Protein AF-A0A080LZS7-F1 (afdb_monomer_lite)

Radius of gyration: 21.66 Å; chains: 1; bounding box: 61×49×63 Å

Structure (mmCIF, N/CA/C/O backbone):
data_AF-A0A080LZS7-F1
#
_entry.id   AF-A0A080LZS7-F1
#
loop_
_atom_site.group_PDB
_atom_site.id
_atom_site.type_symbol
_atom_site.label_atom_id
_atom_site.label_alt_id
_atom_site.label_comp_id
_atom_site.label_asym_id
_atom_site.label_entity_id
_atom_site.label_seq_id
_atom_site.pdbx_PDB_ins_code
_atom_site.Cartn_x
_atom_site.Cartn_y
_atom_site.Cartn_z
_atom_site.occupancy
_atom_site.B_iso_or_equiv
_atom_site.auth_seq_id
_atom_site.auth_comp_id
_atom_site.auth_asym_id
_atom_site.auth_atom_id
_atom_site.pdbx_PDB_model_num
ATOM 1 N N . MET A 1 1 ? 15.330 -8.525 -22.363 1.00 79.81 1 MET A N 1
ATOM 2 C CA . MET A 1 1 ? 14.041 -9.045 -22.880 1.00 79.81 1 MET A CA 1
ATOM 3 C C . MET A 1 1 ? 13.026 -7.934 -23.111 1.00 79.81 1 MET A C 1
ATOM 5 O O . MET A 1 1 ? 12.647 -7.748 -24.252 1.00 79.81 1 MET A O 1
ATOM 9 N N . ILE A 1 2 ? 12.565 -7.201 -22.083 1.00 89.75 2 ILE A N 1
ATOM 10 C CA . ILE A 1 2 ? 11.606 -6.091 -22.294 1.00 89.75 2 ILE A CA 1
ATOM 11 C C . ILE A 1 2 ? 12.247 -4.956 -23.101 1.00 89.75 2 ILE A C 1
ATOM 13 O O . ILE A 1 2 ? 11.649 -4.502 -24.067 1.00 89.75 2 ILE A O 1
ATOM 17 N N . GLU A 1 3 ? 13.468 -4.552 -22.739 1.00 90.31 3 GLU A N 1
ATOM 18 C CA . GLU A 1 3 ? 14.261 -3.568 -23.495 1.00 90.31 3 GLU A CA 1
ATOM 19 C C . GLU A 1 3 ? 14.417 -3.984 -24.959 1.00 90.31 3 GLU A C 1
ATOM 21 O O . GLU A 1 3 ? 14.032 -3.231 -25.840 1.00 90.31 3 GLU A O 1
ATOM 26 N N . ASP A 1 4 ? 14.844 -5.226 -25.214 1.00 91.31 4 ASP A N 1
ATOM 27 C CA . ASP A 1 4 ? 15.018 -5.737 -26.582 1.00 91.31 4 ASP A CA 1
ATOM 28 C C . ASP A 1 4 ? 13.728 -5.673 -27.421 1.00 91.31 4 ASP A C 1
ATOM 30 O O . ASP A 1 4 ? 13.769 -5.351 -28.608 1.00 91.31 4 ASP A O 1
ATOM 34 N N . LEU A 1 5 ? 12.575 -5.990 -26.816 1.00 92.88 5 LEU A N 1
ATOM 35 C CA . LEU A 1 5 ? 11.275 -5.896 -27.487 1.00 92.88 5 LEU A CA 1
ATOM 36 C C . LEU A 1 5 ? 10.906 -4.440 -27.778 1.00 92.88 5 LEU A C 1
ATOM 38 O O . LEU A 1 5 ? 10.391 -4.144 -28.852 1.00 92.88 5 LEU A O 1
ATOM 42 N N . LEU A 1 6 ? 11.191 -3.532 -26.847 1.00 92.12 6 LEU A N 1
ATOM 43 C CA . LEU A 1 6 ? 10.923 -2.110 -27.020 1.00 92.12 6 LEU A CA 1
ATOM 44 C C . LEU A 1 6 ? 11.833 -1.499 -28.094 1.00 92.12 6 LEU A C 1
ATOM 46 O O . LEU A 1 6 ? 11.368 -0.711 -28.908 1.00 92.12 6 LEU A O 1
ATOM 50 N N . ASP A 1 7 ? 13.091 -1.930 -28.164 1.00 92.75 7 ASP A N 1
ATOM 51 C CA . ASP A 1 7 ? 14.052 -1.533 -29.198 1.00 92.75 7 ASP A CA 1
ATOM 52 C C . ASP A 1 7 ? 13.696 -2.075 -30.589 1.00 92.75 7 ASP A C 1
ATOM 54 O O . ASP A 1 7 ? 13.987 -1.448 -31.610 1.00 92.75 7 ASP A O 1
ATOM 58 N N . GLU A 1 8 ? 13.069 -3.249 -30.669 1.00 95.31 8 GLU A N 1
ATOM 59 C CA . GLU A 1 8 ? 12.492 -3.755 -31.916 1.00 95.31 8 GLU A CA 1
ATOM 60 C C . GLU A 1 8 ? 11.287 -2.911 -32.355 1.00 95.31 8 GLU A C 1
ATOM 62 O O . GLU A 1 8 ? 11.215 -2.525 -33.521 1.00 95.31 8 GLU A O 1
ATOM 67 N N . GLU A 1 9 ? 10.382 -2.561 -31.439 1.00 95.25 9 GLU A N 1
ATOM 68 C CA . GLU A 1 9 ? 9.233 -1.706 -31.761 1.00 95.25 9 GLU A CA 1
ATOM 69 C C . GLU A 1 9 ? 9.658 -0.279 -32.141 1.00 95.25 9 GLU A C 1
ATOM 71 O O . GLU A 1 9 ? 9.143 0.263 -33.114 1.00 95.25 9 GLU A O 1
ATOM 76 N N . ARG A 1 10 ? 10.685 0.285 -31.494 1.00 94.44 10 ARG A N 1
ATOM 77 C CA . ARG A 1 10 ? 11.309 1.565 -31.886 1.00 94.44 10 ARG A CA 1
ATOM 78 C C . ARG A 1 10 ? 11.849 1.549 -33.317 1.00 94.44 10 ARG A C 1
ATOM 80 O O . ARG A 1 10 ? 11.745 2.536 -34.040 1.00 94.44 10 ARG A O 1
ATOM 87 N N . ARG A 1 11 ? 12.405 0.414 -33.762 1.00 94.94 11 ARG A N 1
ATOM 88 C CA . ARG A 1 11 ? 12.868 0.239 -35.151 1.00 94.94 11 ARG A CA 1
ATOM 89 C C . ARG A 1 11 ? 11.714 0.102 -36.144 1.00 94.94 11 ARG A C 1
ATOM 91 O O . ARG A 1 11 ? 11.860 0.524 -37.290 1.00 94.94 11 ARG A O 1
ATOM 98 N N . ARG A 1 12 ? 10.598 -0.504 -35.732 1.00 97.00 12 ARG A N 1
ATOM 99 C CA . ARG A 1 12 ? 9.401 -0.696 -36.570 1.00 97.00 12 ARG A CA 1
ATOM 100 C C . ARG A 1 12 ? 8.583 0.575 -36.719 1.00 97.00 12 ARG A C 1
ATOM 102 O O . ARG A 1 12 ? 8.097 0.847 -37.814 1.00 97.00 12 ARG A O 1
ATOM 109 N N . ASP A 1 13 ? 8.467 1.341 -35.644 1.00 96.50 13 ASP A N 1
ATOM 110 C CA . ASP A 1 13 ? 7.774 2.619 -35.602 1.00 96.50 13 ASP A CA 1
ATOM 111 C C . ASP A 1 13 ? 8.712 3.721 -35.083 1.00 96.50 13 ASP A C 1
ATOM 113 O O . ASP A 1 13 ? 8.689 4.062 -33.900 1.00 96.50 13 ASP A O 1
ATOM 117 N N . PRO A 1 14 ? 9.525 4.335 -35.963 1.00 94.88 14 PRO A N 1
ATOM 118 C CA . PRO A 1 14 ? 10.428 5.412 -35.567 1.00 94.88 14 PRO A CA 1
ATOM 119 C C . PRO A 1 14 ? 9.729 6.654 -34.995 1.00 94.88 14 PRO A C 1
ATOM 121 O O . PRO A 1 14 ? 10.411 7.537 -34.476 1.00 94.88 14 PRO A O 1
ATOM 124 N N . SER A 1 15 ? 8.394 6.767 -35.084 1.00 95.88 15 SER A N 1
ATOM 125 C CA . SER A 1 15 ? 7.665 7.909 -34.521 1.00 95.88 15 SER A CA 1
ATOM 126 C C . SER A 1 15 ? 7.730 7.966 -32.993 1.00 95.88 15 SER A C 1
ATOM 128 O O . SER A 1 15 ? 7.598 9.053 -32.431 1.00 95.88 15 SER A O 1
ATOM 130 N N . ILE A 1 16 ? 7.999 6.836 -32.327 1.00 94.25 16 ILE A N 1
ATOM 131 C CA . ILE A 1 16 ? 8.103 6.768 -30.862 1.00 94.25 16 ILE A CA 1
ATOM 132 C C . ILE A 1 16 ? 9.511 7.079 -30.339 1.00 94.25 16 ILE A C 1
ATOM 134 O O . ILE A 1 16 ? 9.670 7.333 -29.147 1.00 94.25 16 ILE A O 1
ATOM 138 N N . GLU A 1 17 ? 10.526 7.087 -31.209 1.00 92.75 17 GLU A N 1
ATOM 139 C CA . GLU A 1 17 ? 11.939 7.278 -30.852 1.00 92.75 17 GLU A CA 1
ATOM 140 C C . GLU A 1 17 ? 12.218 8.555 -30.034 1.00 92.75 17 GLU A C 1
ATOM 142 O O . GLU A 1 17 ? 12.973 8.471 -29.060 1.00 92.75 17 GLU A O 1
ATOM 147 N N . PRO A 1 18 ? 11.595 9.720 -30.327 1.00 93.75 18 PRO A N 1
ATOM 148 C CA . PRO A 1 18 ? 11.827 10.935 -29.546 1.00 93.75 18 PRO A CA 1
ATOM 149 C C . PRO A 1 18 ? 11.516 10.774 -28.054 1.00 93.75 18 PRO A C 1
ATOM 151 O O . PRO A 1 18 ? 12.171 11.400 -27.230 1.00 93.75 18 PRO A O 1
ATOM 154 N N . HIS A 1 19 ? 10.578 9.895 -27.682 1.00 92.25 19 HIS A N 1
ATOM 155 C CA . HIS A 1 19 ? 10.189 9.679 -26.284 1.00 92.25 19 HIS A CA 1
ATOM 156 C C . HIS A 1 19 ? 11.245 8.935 -25.448 1.00 92.25 19 HIS A C 1
ATOM 158 O O . HIS A 1 19 ? 11.125 8.881 -24.224 1.00 92.25 19 HIS A O 1
ATOM 164 N N . PHE A 1 20 ? 12.266 8.361 -26.086 1.00 92.50 20 PHE A N 1
ATOM 165 C CA . PHE A 1 20 ? 13.363 7.633 -25.439 1.00 92.50 20 PHE A CA 1
ATOM 166 C C . PHE A 1 20 ? 14.662 8.439 -25.384 1.00 92.50 20 PHE A C 1
ATOM 168 O O . PHE A 1 20 ? 15.653 7.966 -24.832 1.00 92.50 20 PHE A O 1
ATOM 175 N N . ALA A 1 21 ? 14.689 9.629 -25.983 1.00 89.50 21 ALA A N 1
ATOM 176 C CA . ALA A 1 21 ? 15.902 10.419 -26.082 1.00 89.50 21 ALA A CA 1
ATOM 177 C C . ALA A 1 21 ? 16.265 11.057 -24.731 1.00 89.50 21 ALA A C 1
ATOM 179 O O . ALA A 1 21 ? 15.429 11.694 -24.099 1.00 89.50 21 ALA A O 1
ATOM 180 N N . ASP A 1 22 ? 17.541 10.986 -24.339 1.00 86.50 22 ASP A N 1
ATOM 181 C CA . ASP A 1 22 ? 18.052 11.563 -23.079 1.00 86.50 22 ASP A CA 1
ATOM 182 C C . ASP A 1 22 ? 17.883 13.093 -22.970 1.00 86.50 22 ASP A C 1
ATOM 184 O O . ASP A 1 22 ? 18.074 13.672 -21.903 1.00 86.50 22 ASP A O 1
ATOM 188 N N . VAL A 1 23 ? 17.565 13.763 -24.084 1.00 88.12 23 VAL A N 1
ATOM 189 C CA . VAL A 1 23 ? 17.264 15.203 -24.129 1.00 88.12 23 VAL A CA 1
ATOM 190 C C . VAL A 1 23 ? 15.874 15.532 -23.574 1.00 88.12 23 VAL A C 1
ATOM 192 O O . VAL A 1 23 ? 15.630 16.674 -23.186 1.00 88.12 23 VAL A O 1
ATOM 195 N N . GLU A 1 24 ? 14.971 14.551 -23.523 1.00 89.25 24 GLU A N 1
ATOM 196 C CA . GLU A 1 24 ? 13.654 14.716 -22.919 1.00 89.25 24 GLU A CA 1
ATOM 197 C C . GLU A 1 24 ? 13.761 14.840 -21.397 1.00 89.25 24 GLU A C 1
ATOM 199 O O . GLU A 1 24 ? 14.642 14.269 -20.756 1.00 89.25 24 GLU A O 1
ATOM 204 N N . LEU A 1 25 ? 12.837 15.589 -20.791 1.00 85.38 25 LEU A N 1
ATOM 205 C CA . LEU A 1 25 ? 12.842 15.816 -19.342 1.00 85.38 25 LEU A CA 1
ATOM 206 C C . LEU A 1 25 ? 12.514 14.533 -18.556 1.00 85.38 25 LEU A C 1
ATOM 208 O O . LEU A 1 25 ? 13.100 14.266 -17.508 1.00 85.38 25 LEU A O 1
ATOM 212 N N . GLU A 1 26 ? 11.566 13.743 -19.060 1.00 86.69 26 GLU A N 1
ATOM 213 C CA . GLU A 1 26 ? 11.138 12.470 -18.476 1.00 86.69 26 GLU A CA 1
ATOM 214 C C . GLU A 1 26 ? 11.078 11.388 -19.573 1.00 86.69 26 GLU A C 1
ATOM 216 O O . GLU A 1 26 ? 9.984 10.968 -19.956 1.00 86.69 26 GLU A O 1
ATOM 221 N N . PRO A 1 27 ? 12.227 10.906 -20.092 1.00 92.25 27 PRO A N 1
ATOM 222 C CA . PRO A 1 27 ? 12.230 9.898 -21.145 1.00 92.25 27 PRO A CA 1
ATOM 223 C C . PRO A 1 27 ? 11.629 8.585 -20.642 1.00 92.25 27 PRO A C 1
ATOM 225 O O . PRO A 1 27 ? 11.637 8.282 -19.435 1.00 92.25 27 PRO A O 1
ATOM 228 N N . VAL A 1 28 ? 11.121 7.789 -21.578 1.00 92.81 28 VAL A N 1
ATOM 229 C CA . VAL A 1 28 ? 10.712 6.412 -21.315 1.00 92.81 28 VAL A CA 1
ATOM 230 C C . VAL A 1 28 ? 11.960 5.594 -21.002 1.00 92.81 28 VAL A C 1
ATOM 232 O O . VAL A 1 28 ? 12.930 5.600 -21.754 1.00 92.81 28 VAL A O 1
ATOM 235 N N . PHE A 1 29 ? 11.926 4.866 -19.889 1.00 91.00 29 PHE A N 1
ATOM 236 C CA . PHE A 1 29 ? 13.003 3.969 -19.492 1.00 91.00 29 PHE A CA 1
ATOM 237 C C . PHE A 1 29 ? 12.446 2.616 -19.062 1.00 91.00 29 PHE A C 1
ATOM 239 O O . PHE A 1 29 ? 11.304 2.498 -18.613 1.00 91.00 29 PHE A O 1
ATOM 246 N N . VAL A 1 30 ? 13.301 1.601 -19.132 1.00 92.25 30 VAL A N 1
ATOM 247 C CA . VAL A 1 30 ? 13.059 0.288 -18.540 1.00 92.25 30 VAL A CA 1
ATOM 248 C C . VAL A 1 30 ? 14.117 0.074 -17.465 1.00 92.25 30 VAL A C 1
ATOM 250 O O . VAL A 1 30 ? 15.292 0.356 -17.666 1.00 92.25 30 VAL A O 1
ATOM 253 N N . LYS A 1 31 ? 13.684 -0.349 -16.278 1.00 90.19 31 LYS A N 1
ATOM 254 C CA . LYS A 1 31 ? 14.561 -0.606 -15.132 1.00 90.19 31 LYS A CA 1
ATOM 255 C C . LYS A 1 31 ? 14.073 -1.835 -14.383 1.00 90.19 31 LYS A C 1
ATOM 257 O O . LYS A 1 31 ? 12.879 -2.131 -14.353 1.00 90.19 31 LYS A O 1
ATOM 262 N N . ASN A 1 32 ? 15.001 -2.544 -13.748 1.00 86.94 32 ASN A N 1
ATOM 263 C CA . ASN A 1 32 ? 14.668 -3.634 -12.834 1.00 86.94 32 ASN A CA 1
ATOM 264 C C . ASN A 1 32 ? 14.465 -3.111 -11.399 1.00 86.94 32 ASN A C 1
ATOM 266 O O . ASN A 1 32 ? 14.931 -2.024 -11.050 1.00 86.94 32 ASN A O 1
ATOM 270 N N . LEU A 1 33 ? 13.831 -3.925 -10.550 1.00 77.38 33 LEU A N 1
ATOM 271 C CA . LEU A 1 33 ? 13.545 -3.611 -9.141 1.00 77.38 33 LEU A CA 1
ATOM 272 C C . LEU A 1 33 ? 14.770 -3.188 -8.312 1.00 77.38 33 LEU A C 1
ATOM 274 O O . LEU A 1 33 ? 14.617 -2.500 -7.308 1.00 77.38 33 LEU A O 1
ATOM 278 N N . GLU A 1 34 ? 15.970 -3.630 -8.683 1.00 76.88 34 GLU A N 1
ATOM 279 C CA . GLU A 1 34 ? 17.207 -3.332 -7.951 1.00 76.88 34 GLU A CA 1
ATOM 280 C C . GLU A 1 34 ? 17.820 -1.985 -8.369 1.00 76.88 34 GLU A C 1
ATOM 282 O O . GLU A 1 34 ? 18.558 -1.381 -7.594 1.00 76.88 34 GLU A O 1
ATOM 287 N N . SER A 1 35 ? 17.490 -1.509 -9.572 1.00 79.25 35 SER A N 1
ATOM 288 C CA . SER A 1 35 ? 18.047 -0.303 -10.203 1.00 79.25 35 SER A CA 1
ATOM 289 C C . SER A 1 35 ? 17.161 0.943 -10.099 1.00 79.25 35 SER A C 1
ATOM 291 O O . SER A 1 35 ? 17.633 2.048 -10.357 1.00 79.25 35 SER A O 1
ATOM 293 N N . VAL A 1 36 ? 15.888 0.785 -9.727 1.00 74.12 36 VAL A N 1
ATOM 294 C CA . VAL A 1 36 ? 14.949 1.902 -9.554 1.00 74.12 36 VAL A CA 1
ATOM 295 C C . VAL A 1 36 ? 15.277 2.655 -8.266 1.00 74.12 36 VAL A C 1
ATOM 297 O O . VAL A 1 36 ? 15.121 2.119 -7.166 1.00 74.12 36 VAL A O 1
ATOM 300 N N . GLN A 1 37 ? 15.706 3.912 -8.392 1.00 65.94 37 GLN A N 1
ATOM 301 C CA . GLN A 1 37 ? 16.025 4.774 -7.253 1.00 65.94 37 GLN A CA 1
ATOM 302 C C . GLN A 1 37 ? 15.620 6.214 -7.548 1.00 65.94 37 GLN A C 1
ATOM 304 O O . GLN A 1 37 ? 16.207 6.871 -8.397 1.00 65.94 37 GLN A O 1
ATOM 309 N N . GLY A 1 38 ? 14.601 6.715 -6.845 1.00 68.38 38 GLY A N 1
ATOM 310 C CA . GLY A 1 38 ? 14.108 8.085 -7.038 1.00 68.38 38 GLY A CA 1
ATOM 311 C C . GLY A 1 38 ? 13.422 8.342 -8.387 1.00 68.38 38 GLY A C 1
ATOM 312 O O . GLY A 1 38 ? 12.919 9.439 -8.598 1.00 68.38 38 GLY A O 1
ATOM 313 N N . ASP A 1 39 ? 13.361 7.344 -9.271 1.00 78.50 39 ASP A N 1
ATOM 314 C CA . ASP A 1 39 ? 12.708 7.440 -10.574 1.00 78.50 39 ASP A CA 1
ATOM 315 C C . ASP A 1 39 ? 11.186 7.327 -10.431 1.00 78.50 39 ASP A C 1
ATOM 317 O O . ASP A 1 39 ? 10.676 6.265 -10.086 1.00 78.50 39 ASP A O 1
ATOM 321 N N . GLU A 1 40 ? 10.441 8.393 -10.710 1.00 79.69 40 GLU A N 1
ATOM 322 C CA . GLU A 1 40 ? 8.973 8.402 -10.635 1.00 79.69 40 GLU A CA 1
ATOM 323 C C . GLU A 1 40 ? 8.360 8.798 -11.981 1.00 79.69 40 GLU A C 1
ATOM 325 O O . GLU A 1 40 ? 8.965 9.542 -12.759 1.00 79.69 40 GLU A O 1
ATOM 330 N N . ARG A 1 41 ? 7.162 8.282 -12.269 1.00 85.12 41 ARG A N 1
ATOM 331 C CA . ARG A 1 41 ? 6.396 8.582 -13.487 1.00 85.12 41 ARG A CA 1
ATOM 332 C C . ARG A 1 41 ? 4.912 8.657 -13.172 1.00 85.12 41 ARG A C 1
ATOM 334 O O . ARG A 1 41 ? 4.446 8.026 -12.227 1.00 85.12 41 ARG A O 1
ATOM 341 N N . ASP A 1 42 ? 4.160 9.385 -13.991 1.00 81.94 42 ASP A N 1
ATOM 342 C CA . ASP A 1 42 ? 2.699 9.432 -13.858 1.00 81.94 42 ASP A CA 1
ATOM 343 C C . ASP A 1 42 ? 2.082 8.047 -14.040 1.00 81.94 42 ASP A C 1
ATOM 345 O O . ASP A 1 42 ? 1.256 7.625 -13.230 1.00 81.94 42 ASP A O 1
ATOM 349 N N . ILE A 1 43 ? 2.561 7.320 -15.051 1.00 85.88 43 ILE A N 1
ATOM 350 C CA . ILE A 1 43 ? 2.137 5.960 -15.365 1.00 85.88 43 ILE A CA 1
ATOM 351 C C . ILE A 1 43 ? 3.351 5.035 -15.306 1.00 85.88 43 ILE A C 1
ATOM 353 O O . ILE A 1 43 ? 4.359 5.282 -15.971 1.00 85.88 43 ILE A O 1
ATOM 357 N N . VAL A 1 44 ? 3.246 3.950 -14.539 1.00 86.12 44 VAL A N 1
ATOM 358 C CA . VAL A 1 44 ? 4.260 2.888 -14.486 1.00 86.12 44 VAL A CA 1
ATOM 359 C C . VAL A 1 44 ? 3.667 1.583 -14.999 1.00 86.12 44 VAL A C 1
ATOM 361 O O . VAL A 1 44 ? 2.639 1.112 -14.514 1.00 86.12 44 VAL A O 1
ATOM 364 N N . TYR A 1 45 ? 4.356 0.964 -15.955 1.00 92.25 45 TYR A N 1
ATOM 365 C CA . TYR A 1 45 ? 4.065 -0.388 -16.418 1.00 92.25 45 TYR A CA 1
ATOM 366 C C . TYR A 1 45 ? 4.973 -1.373 -15.679 1.00 92.25 45 TYR A C 1
ATOM 368 O O . TYR A 1 45 ? 6.197 -1.306 -15.781 1.00 92.25 45 TYR A O 1
ATOM 376 N N . PHE A 1 46 ? 4.378 -2.287 -14.919 1.00 90.12 46 PHE A N 1
ATOM 377 C CA . PHE A 1 46 ? 5.089 -3.216 -14.052 1.00 90.12 46 PHE A CA 1
ATOM 378 C C . PHE A 1 46 ? 4.890 -4.657 -14.527 1.00 90.12 46 PHE A C 1
ATOM 380 O O . PHE A 1 46 ? 3.834 -5.248 -14.335 1.00 90.12 46 PHE A O 1
ATOM 387 N N . SER A 1 47 ? 5.905 -5.245 -15.156 1.00 91.56 47 SER A N 1
ATOM 388 C CA . SER A 1 47 ? 5.882 -6.664 -15.529 1.00 91.56 47 SER A CA 1
ATOM 389 C C . SER A 1 47 ? 6.620 -7.485 -14.481 1.00 91.56 47 SER A C 1
ATOM 391 O O . SER A 1 47 ? 7.780 -7.199 -14.184 1.00 91.56 47 SER A O 1
ATOM 393 N N . ILE A 1 48 ? 5.981 -8.526 -13.940 1.00 89.06 48 ILE A N 1
ATOM 394 C CA . ILE A 1 48 ? 6.647 -9.389 -12.955 1.00 89.06 48 ILE A CA 1
ATOM 395 C C . ILE A 1 48 ? 7.664 -10.327 -13.607 1.00 89.06 48 ILE A C 1
ATOM 397 O O . ILE A 1 48 ? 8.559 -10.810 -12.927 1.00 89.06 48 ILE A O 1
ATOM 401 N N . THR A 1 49 ? 7.554 -10.590 -14.914 1.00 89.06 49 THR A N 1
ATOM 402 C CA . THR A 1 49 ? 8.457 -11.466 -15.695 1.00 89.06 49 THR A CA 1
ATOM 403 C C . THR A 1 49 ? 8.599 -12.913 -15.196 1.00 89.06 49 THR A C 1
ATOM 405 O O . THR A 1 49 ? 9.382 -13.680 -15.751 1.00 89.06 49 THR A O 1
ATOM 408 N N . TYR A 1 50 ? 7.809 -13.316 -14.199 1.00 88.69 50 TYR A N 1
ATOM 409 C CA . TYR A 1 50 ? 7.705 -14.689 -13.718 1.00 88.69 50 TYR A CA 1
ATOM 410 C C . TYR A 1 50 ? 6.487 -15.376 -14.336 1.00 88.69 50 TYR A C 1
ATOM 412 O O . TYR A 1 50 ? 5.457 -14.743 -14.595 1.00 88.69 50 TYR A O 1
ATOM 420 N N . GLY A 1 51 ? 6.619 -16.678 -14.566 1.00 88.31 51 GLY A N 1
ATOM 421 C CA . GLY A 1 51 ? 5.621 -17.496 -15.237 1.00 88.31 51 GLY A CA 1
ATOM 422 C C . GLY A 1 51 ? 5.744 -18.967 -14.860 1.00 88.31 51 GLY A C 1
ATOM 423 O O . GLY A 1 51 ? 6.783 -19.377 -14.330 1.00 88.31 51 GLY A O 1
ATOM 424 N N . PRO A 1 52 ? 4.688 -19.758 -15.101 1.00 87.56 52 PRO A N 1
ATOM 425 C CA . PRO A 1 52 ? 4.787 -21.203 -15.010 1.00 87.56 52 PRO A CA 1
ATOM 426 C C . PRO A 1 52 ? 5.751 -21.731 -16.081 1.00 87.56 52 PRO A C 1
ATOM 428 O O . PRO A 1 52 ? 5.898 -21.138 -17.151 1.00 87.56 52 PRO A O 1
ATOM 431 N N . ASP A 1 53 ? 6.406 -22.852 -15.798 1.00 88.12 53 ASP A N 1
ATOM 432 C CA . ASP A 1 53 ? 7.194 -23.565 -16.801 1.00 88.12 53 ASP A CA 1
ATOM 433 C C . ASP A 1 53 ? 6.300 -24.278 -17.838 1.00 88.12 53 ASP A C 1
ATOM 435 O O . ASP A 1 53 ? 5.068 -24.216 -17.792 1.00 88.12 53 ASP A O 1
ATOM 439 N N . HIS A 1 54 ? 6.917 -24.990 -18.787 1.00 87.44 54 HIS A N 1
ATOM 440 C CA . HIS A 1 54 ? 6.192 -25.742 -19.818 1.00 87.44 54 HIS A CA 1
ATOM 441 C C . HIS A 1 54 ? 5.246 -26.822 -19.262 1.00 87.44 54 HIS A C 1
ATOM 443 O O . HIS A 1 54 ? 4.322 -27.226 -19.963 1.00 87.44 54 HIS A O 1
ATOM 449 N N . ALA A 1 55 ? 5.463 -27.289 -18.029 1.00 87.44 55 ALA A N 1
ATOM 450 C CA . ALA A 1 55 ? 4.599 -28.249 -17.348 1.00 87.44 55 ALA A CA 1
ATOM 451 C C . ALA A 1 55 ? 3.500 -27.566 -16.509 1.00 87.44 55 ALA A C 1
ATOM 453 O O . ALA A 1 55 ? 2.719 -28.249 -15.848 1.00 87.44 55 ALA A O 1
ATOM 454 N N . GLY A 1 56 ? 3.422 -26.231 -16.526 1.00 81.69 56 GLY A N 1
ATOM 455 C CA . GLY A 1 56 ? 2.477 -25.456 -15.727 1.00 81.69 56 GLY A CA 1
ATOM 456 C C . GLY A 1 56 ? 2.928 -25.240 -14.279 1.00 81.69 56 GLY A C 1
ATOM 457 O O . GLY A 1 56 ? 2.175 -24.672 -13.486 1.00 81.69 56 GLY A O 1
ATOM 458 N N . ALA A 1 57 ? 4.134 -25.681 -13.908 1.00 83.12 57 ALA A N 1
ATOM 459 C CA . ALA A 1 57 ? 4.619 -25.588 -12.542 1.00 83.12 57 ALA A CA 1
ATOM 460 C C . ALA A 1 57 ? 5.204 -24.201 -12.260 1.00 83.12 57 ALA A C 1
ATOM 462 O O . ALA A 1 57 ? 5.995 -23.655 -13.030 1.00 83.12 57 ALA A O 1
ATOM 463 N N . VAL A 1 58 ? 4.835 -23.633 -11.111 1.00 85.50 58 VAL A N 1
ATOM 464 C CA . VAL A 1 58 ? 5.349 -22.338 -10.659 1.00 85.50 58 VAL A CA 1
ATOM 465 C C . VAL A 1 58 ? 6.530 -22.551 -9.719 1.00 85.50 58 VAL A C 1
ATOM 467 O O . VAL A 1 58 ? 6.415 -23.185 -8.659 1.00 85.50 58 VAL A O 1
ATOM 470 N N . SER A 1 59 ? 7.676 -21.996 -10.106 1.00 86.56 59 SER A N 1
ATOM 471 C CA . SER A 1 59 ? 8.843 -21.882 -9.235 1.00 86.56 59 SER A CA 1
ATOM 472 C C . SER A 1 59 ? 8.571 -20.854 -8.136 1.00 86.56 59 SER A C 1
ATOM 474 O O . SER A 1 59 ? 8.134 -19.745 -8.423 1.00 86.56 59 SER A O 1
ATOM 476 N N . MET A 1 60 ? 8.885 -21.189 -6.880 1.00 88.56 60 MET A N 1
ATOM 477 C CA . MET A 1 60 ? 8.822 -20.228 -5.765 1.00 88.56 60 MET A CA 1
ATOM 478 C C . MET A 1 60 ? 10.086 -19.359 -5.652 1.00 88.56 60 MET A C 1
ATOM 480 O O . MET A 1 60 ? 10.327 -18.742 -4.614 1.00 88.56 60 MET A O 1
ATOM 484 N N . ASN A 1 61 ? 10.907 -19.320 -6.705 1.00 87.94 61 ASN A N 1
ATOM 485 C CA . ASN A 1 61 ? 12.092 -18.478 -6.803 1.00 87.94 61 ASN A CA 1
ATOM 486 C C . ASN A 1 61 ? 11.831 -17.274 -7.722 1.00 87.94 61 ASN A C 1
ATOM 488 O O . ASN A 1 61 ? 12.007 -17.341 -8.935 1.00 87.94 61 ASN A O 1
ATOM 492 N N . PHE A 1 62 ? 11.461 -16.164 -7.100 1.00 89.12 62 PHE A N 1
ATOM 493 C CA . PHE A 1 62 ? 11.217 -14.834 -7.653 1.00 89.12 62 PHE A CA 1
ATOM 494 C C . PHE A 1 62 ? 12.446 -13.913 -7.492 1.00 89.12 62 PHE A C 1
ATOM 496 O O . PHE A 1 62 ? 12.324 -12.694 -7.339 1.00 89.12 62 PHE A O 1
ATOM 503 N N . GLY A 1 63 ? 13.653 -14.491 -7.456 1.00 88.62 63 GLY A N 1
ATOM 504 C CA . GLY A 1 63 ? 14.914 -13.753 -7.504 1.00 88.62 63 GLY A CA 1
ATOM 505 C C . GLY A 1 63 ? 15.064 -12.717 -6.375 1.00 88.62 63 GLY A C 1
ATOM 506 O O . GLY A 1 63 ? 15.045 -13.099 -5.201 1.00 88.62 63 GLY A O 1
ATOM 507 N N . PRO A 1 64 ? 15.228 -11.411 -6.681 1.00 85.75 64 PRO A N 1
ATOM 508 C CA . PRO A 1 64 ? 15.371 -10.358 -5.668 1.00 85.75 64 PRO A CA 1
ATOM 509 C C . PRO A 1 64 ? 14.226 -10.294 -4.649 1.00 85.75 64 PRO A C 1
ATOM 511 O O . PRO A 1 64 ? 14.445 -9.851 -3.522 1.00 85.75 64 PRO A O 1
ATOM 514 N N . MET A 1 65 ? 13.031 -10.774 -5.009 1.00 86.38 65 MET A N 1
ATOM 515 C CA . MET A 1 65 ? 11.865 -10.808 -4.119 1.00 86.38 65 MET A CA 1
ATOM 516 C C . MET A 1 65 ? 11.972 -11.859 -3.010 1.00 86.38 65 MET A C 1
ATOM 518 O O . MET A 1 65 ? 11.363 -11.695 -1.953 1.00 86.38 65 MET A O 1
ATOM 522 N N . ASN A 1 66 ? 12.759 -12.920 -3.215 1.00 90.25 66 ASN A N 1
ATOM 523 C CA . ASN A 1 66 ? 13.005 -13.939 -2.193 1.00 90.25 66 ASN A CA 1
ATOM 524 C C . ASN A 1 66 ? 14.049 -13.516 -1.158 1.00 90.25 66 ASN A C 1
ATOM 526 O O . ASN A 1 66 ? 14.159 -14.148 -0.108 1.00 90.25 66 ASN A O 1
ATOM 530 N N . ARG A 1 67 ? 14.854 -12.495 -1.463 1.00 88.12 67 ARG A N 1
ATOM 531 C CA . ARG A 1 67 ? 15.937 -12.028 -0.594 1.00 88.12 67 ARG A CA 1
ATOM 532 C C . ARG A 1 67 ? 15.391 -11.101 0.493 1.00 88.12 67 ARG A C 1
ATOM 534 O O . ARG A 1 67 ? 14.319 -10.517 0.352 1.00 88.12 67 ARG A O 1
ATOM 541 N N . ALA A 1 68 ? 16.167 -10.914 1.560 1.00 79.06 68 ALA A N 1
ATOM 542 C CA . ALA A 1 68 ? 15.856 -9.921 2.585 1.00 79.06 68 ALA A CA 1
ATOM 543 C C . ALA A 1 68 ? 15.678 -8.519 1.963 1.00 79.06 68 ALA A C 1
ATOM 545 O O . ALA A 1 68 ? 16.438 -8.110 1.071 1.00 79.06 68 ALA A O 1
ATOM 546 N N . GLY A 1 69 ? 14.651 -7.790 2.408 1.00 72.50 69 GLY A N 1
ATOM 547 C CA . GLY A 1 69 ? 14.274 -6.503 1.826 1.00 72.50 69 GLY A CA 1
ATOM 548 C C . GLY A 1 69 ? 13.521 -6.612 0.497 1.00 72.50 69 GLY A C 1
ATOM 549 O O . GLY A 1 69 ? 13.374 -5.604 -0.193 1.00 72.50 69 GLY A O 1
ATOM 550 N N . GLY A 1 70 ? 13.099 -7.809 0.075 1.00 75.06 70 GLY A N 1
ATOM 551 C CA . GLY A 1 70 ? 12.273 -8.005 -1.119 1.00 75.06 70 GLY A CA 1
ATOM 552 C C . GLY A 1 70 ? 10.962 -7.219 -1.039 1.00 75.06 70 GLY A C 1
ATOM 553 O O . GLY A 1 70 ? 10.588 -6.549 -1.996 1.00 75.06 70 GLY A O 1
ATOM 554 N N . GLU A 1 71 ? 10.337 -7.197 0.137 1.00 70.62 71 GLU A N 1
ATOM 555 C CA . GLU A 1 71 ? 9.152 -6.393 0.444 1.00 70.62 71 GLU A CA 1
ATOM 556 C C . GLU A 1 71 ? 9.395 -4.898 0.197 1.00 70.62 71 GLU A C 1
ATOM 558 O O . GLU A 1 71 ? 8.604 -4.230 -0.462 1.00 70.62 71 GLU A O 1
ATOM 563 N N . ARG A 1 72 ? 10.561 -4.377 0.599 1.00 68.00 72 ARG A N 1
ATOM 564 C CA . ARG A 1 72 ? 10.926 -2.972 0.365 1.00 68.00 72 ARG A CA 1
ATOM 565 C C . ARG A 1 72 ? 11.096 -2.668 -1.121 1.00 68.00 72 ARG A C 1
ATOM 567 O O . ARG A 1 72 ? 10.683 -1.603 -1.564 1.00 68.00 72 ARG A O 1
ATOM 574 N N . ARG A 1 73 ? 11.676 -3.589 -1.899 1.00 77.06 73 ARG A N 1
ATOM 575 C CA . ARG A 1 73 ? 11.849 -3.425 -3.357 1.00 77.06 73 ARG A CA 1
ATOM 576 C C . ARG A 1 73 ? 10.508 -3.396 -4.084 1.00 77.06 73 ARG A C 1
ATOM 578 O O . ARG A 1 73 ? 10.310 -2.547 -4.948 1.00 77.06 73 ARG A O 1
ATOM 585 N N . LEU A 1 74 ? 9.581 -4.276 -3.708 1.00 79.31 74 LEU A N 1
ATOM 586 C CA . LEU A 1 74 ? 8.225 -4.256 -4.254 1.00 79.31 74 LEU A CA 1
ATOM 587 C C . LEU A 1 74 ? 7.504 -2.954 -3.904 1.00 79.31 74 LEU A C 1
ATOM 589 O O . LEU A 1 74 ? 6.940 -2.320 -4.791 1.00 79.31 74 LEU A O 1
ATOM 593 N N . ASN A 1 75 ? 7.599 -2.509 -2.650 1.00 66.19 75 ASN A N 1
ATOM 594 C CA . ASN A 1 75 ? 7.011 -1.244 -2.213 1.00 66.19 75 ASN A CA 1
ATOM 595 C C . ASN A 1 75 ? 7.573 -0.069 -3.013 1.00 66.19 75 ASN A C 1
ATOM 597 O O . ASN A 1 75 ? 6.822 0.788 -3.478 1.00 66.19 75 ASN A O 1
ATOM 601 N N . VAL A 1 76 ? 8.894 -0.048 -3.216 1.00 76.06 76 VAL A N 1
ATOM 602 C CA . VAL A 1 76 ? 9.560 0.954 -4.048 1.00 76.06 76 VAL A CA 1
ATOM 603 C C . VAL A 1 76 ? 8.971 0.951 -5.449 1.00 76.06 76 VAL A C 1
ATOM 605 O O . VAL A 1 76 ? 8.647 2.028 -5.925 1.00 76.06 76 VAL A O 1
ATOM 608 N N . ALA A 1 77 ? 8.790 -0.204 -6.086 1.00 73.75 77 ALA A N 1
ATOM 609 C CA . ALA A 1 77 ? 8.259 -0.276 -7.444 1.00 73.75 77 ALA A CA 1
ATOM 610 C C . ALA A 1 77 ? 6.798 0.158 -7.549 1.00 73.75 77 ALA A C 1
ATOM 612 O O . ALA A 1 77 ? 6.456 0.930 -8.441 1.00 73.75 77 ALA A O 1
ATOM 613 N N . ILE A 1 78 ? 5.958 -0.283 -6.610 1.00 72.81 78 ILE A N 1
ATOM 614 C CA . ILE A 1 78 ? 4.532 0.055 -6.593 1.00 72.81 78 ILE A CA 1
ATOM 615 C C . ILE A 1 78 ? 4.333 1.561 -6.390 1.00 72.81 78 ILE A C 1
ATOM 617 O O . ILE A 1 78 ? 3.482 2.172 -7.027 1.00 72.81 78 ILE A O 1
ATOM 621 N N . THR A 1 79 ? 5.164 2.182 -5.551 1.00 66.31 79 THR A N 1
ATOM 622 C CA . THR A 1 79 ? 5.072 3.614 -5.221 1.00 66.31 79 THR A CA 1
ATOM 623 C C . THR A 1 79 ? 5.789 4.540 -6.208 1.00 66.31 79 THR A C 1
ATOM 625 O O . THR A 1 79 ? 5.833 5.746 -5.969 1.00 66.31 79 THR A O 1
ATOM 628 N N . ARG A 1 80 ? 6.350 4.018 -7.314 1.00 76.88 80 ARG A N 1
ATOM 629 C CA . ARG A 1 80 ? 6.926 4.863 -8.380 1.00 76.88 80 ARG A CA 1
ATOM 630 C C . ARG A 1 80 ? 5.877 5.522 -9.274 1.00 76.88 80 ARG A C 1
ATOM 632 O O . ARG A 1 80 ? 6.200 6.504 -9.941 1.00 76.88 80 ARG A O 1
ATOM 639 N N . ALA A 1 81 ? 4.662 4.978 -9.314 1.00 75.06 81 ALA A N 1
ATOM 640 C CA . ALA A 1 81 ? 3.552 5.566 -10.050 1.00 75.06 81 ALA A CA 1
ATOM 641 C C . ALA A 1 81 ? 2.952 6.737 -9.265 1.00 75.06 81 ALA A C 1
ATOM 643 O O . ALA A 1 81 ? 2.541 6.553 -8.121 1.00 75.06 81 ALA A O 1
ATOM 644 N N . ARG A 1 82 ? 2.868 7.922 -9.881 1.00 73.38 82 ARG A N 1
ATOM 645 C CA . ARG A 1 82 ? 2.177 9.085 -9.294 1.00 73.38 82 ARG A CA 1
ATOM 646 C C . ARG A 1 82 ? 0.661 9.001 -9.479 1.00 73.38 82 ARG A C 1
ATOM 648 O O . ARG A 1 82 ? -0.075 9.396 -8.581 1.00 73.38 82 ARG A O 1
ATOM 655 N N . HIS A 1 83 ? 0.199 8.469 -10.614 1.00 71.44 83 HIS A N 1
ATOM 656 C CA . HIS A 1 83 ? -1.224 8.401 -10.955 1.00 71.44 83 HIS A CA 1
ATOM 657 C C . HIS A 1 83 ? -1.723 6.978 -11.205 1.00 71.44 83 HIS A C 1
ATOM 659 O O . HIS A 1 83 ? -2.766 6.603 -10.677 1.00 71.44 83 HIS A O 1
ATOM 665 N N . GLU A 1 84 ? -1.013 6.185 -12.009 1.00 79.19 84 GLU A N 1
ATOM 666 C CA . GLU A 1 84 ? -1.502 4.874 -12.439 1.00 79.19 84 GLU A CA 1
ATOM 667 C C . GLU A 1 84 ? -0.377 3.838 -12.506 1.00 79.19 84 GLU A C 1
ATOM 669 O O . GLU A 1 84 ? 0.696 4.085 -13.059 1.00 79.19 84 GLU A O 1
ATOM 674 N N . LEU A 1 85 ? -0.639 2.639 -11.982 1.00 82.00 85 LEU A N 1
ATOM 675 C CA . LEU A 1 85 ? 0.242 1.490 -12.142 1.00 82.00 85 LEU A CA 1
ATOM 676 C C . LEU A 1 85 ? -0.493 0.362 -12.859 1.00 82.00 85 LEU A C 1
ATOM 678 O O . LEU A 1 85 ? -1.528 -0.116 -12.396 1.00 82.00 85 LEU A O 1
ATOM 682 N N . ARG A 1 86 ? 0.078 -0.093 -13.975 1.00 87.06 86 ARG A N 1
ATOM 683 C CA . ARG A 1 86 ? -0.440 -1.206 -14.777 1.00 87.06 86 ARG A CA 1
ATOM 684 C C . ARG A 1 86 ? 0.460 -2.414 -14.622 1.00 87.06 86 ARG A C 1
ATOM 686 O O . ARG A 1 86 ? 1.597 -2.398 -15.090 1.00 87.06 86 ARG A O 1
ATOM 693 N N . ILE A 1 87 ? -0.045 -3.458 -13.974 1.00 88.69 87 ILE A N 1
ATOM 694 C CA . ILE A 1 87 ? 0.697 -4.702 -13.779 1.00 88.69 87 ILE A CA 1
ATOM 695 C C . ILE A 1 87 ? 0.407 -5.713 -14.894 1.00 88.69 87 ILE A C 1
ATOM 697 O O . 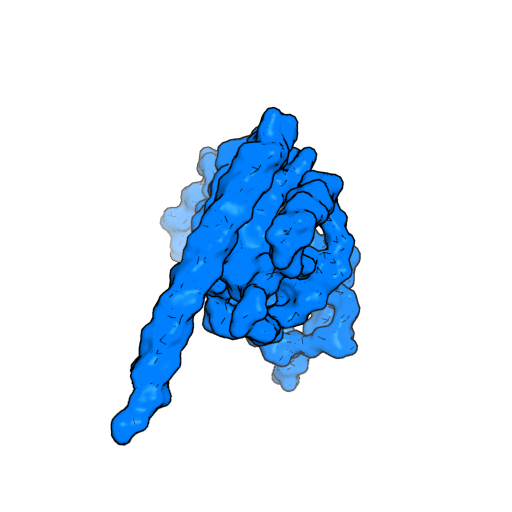ILE A 1 87 ? -0.740 -5.913 -15.284 1.00 88.69 87 ILE A O 1
ATOM 701 N N . PHE A 1 88 ? 1.454 -6.389 -15.369 1.00 91.88 88 PHE A N 1
ATOM 702 C CA . PHE A 1 88 ? 1.362 -7.528 -16.277 1.00 91.88 88 PHE A CA 1
ATOM 703 C C . PHE A 1 88 ? 1.941 -8.767 -15.612 1.00 91.88 88 PHE A C 1
ATOM 705 O O . PHE A 1 88 ? 3.080 -8.774 -15.133 1.00 91.88 88 PHE A O 1
ATOM 712 N N . SER A 1 89 ? 1.149 -9.833 -15.611 1.00 90.88 89 SER A N 1
ATOM 713 C CA . SER A 1 89 ? 1.523 -11.103 -15.017 1.00 90.88 89 SER A CA 1
ATOM 714 C C . SER A 1 89 ? 0.979 -12.262 -15.836 1.00 90.88 89 SER A C 1
ATOM 716 O O . SER A 1 89 ? -0.170 -12.243 -16.268 1.00 90.88 89 SER A O 1
ATOM 718 N N . SER A 1 90 ? 1.813 -13.285 -16.015 1.00 89.50 90 SER A N 1
ATOM 719 C CA . SER A 1 90 ? 1.381 -14.600 -16.507 1.00 89.50 90 SER A CA 1
ATOM 720 C C . SER A 1 90 ? 1.029 -15.568 -15.367 1.00 89.50 90 SER A C 1
ATOM 722 O O . SER A 1 90 ? 0.544 -16.668 -15.615 1.00 89.50 90 SER A O 1
ATOM 724 N N . LEU A 1 91 ? 1.266 -15.151 -14.118 1.00 88.62 91 LEU A N 1
ATOM 725 C CA . LEU A 1 91 ? 0.920 -15.870 -12.897 1.00 88.62 91 LEU A CA 1
ATOM 726 C C . LEU A 1 91 ? -0.301 -15.240 -12.235 1.00 88.62 91 LEU A C 1
ATOM 728 O O . LEU A 1 91 ? -0.357 -14.023 -12.044 1.00 88.62 91 LEU A O 1
ATOM 732 N N . ARG A 1 92 ? -1.231 -16.080 -11.795 1.00 86.06 92 ARG A N 1
ATOM 733 C CA . ARG A 1 92 ? -2.291 -15.685 -10.868 1.00 86.06 92 ARG A CA 1
ATOM 734 C C . ARG A 1 92 ? -1.834 -15.850 -9.432 1.00 86.06 92 ARG A C 1
ATOM 736 O O . ARG A 1 92 ? -1.031 -16.736 -9.125 1.00 86.06 92 ARG A O 1
ATOM 743 N N . ALA A 1 93 ? -2.401 -15.047 -8.537 1.00 84.19 93 ALA A N 1
ATOM 744 C CA . ALA A 1 93 ? -2.098 -15.122 -7.114 1.00 84.19 93 ALA A CA 1
ATOM 745 C C . ALA A 1 93 ? -2.322 -16.535 -6.558 1.00 84.19 93 ALA A C 1
ATOM 747 O O . ALA A 1 93 ? -1.490 -17.039 -5.810 1.00 84.19 93 ALA A O 1
ATOM 748 N N . GLU A 1 94 ? -3.391 -17.221 -6.963 1.00 84.06 94 GLU A N 1
ATOM 749 C CA . GLU A 1 94 ? -3.727 -18.598 -6.554 1.00 84.06 94 GLU A CA 1
ATOM 750 C C . GLU A 1 94 ? -2.621 -19.619 -6.856 1.00 84.06 94 GLU A C 1
ATOM 752 O O . GLU A 1 94 ? -2.442 -20.570 -6.101 1.00 84.06 94 GLU A O 1
ATOM 757 N N . GLN A 1 95 ? -1.831 -19.393 -7.908 1.00 84.25 95 GLN A N 1
ATOM 758 C CA . GLN A 1 95 ? -0.736 -20.284 -8.298 1.00 84.25 95 GLN A CA 1
ATOM 759 C C . GLN A 1 95 ? 0.519 -20.104 -7.421 1.00 84.25 95 GLN A C 1
ATOM 761 O O . GLN A 1 95 ? 1.469 -20.882 -7.524 1.00 84.25 95 GLN A O 1
ATOM 766 N N . MET A 1 96 ? 0.540 -19.086 -6.553 1.00 84.94 96 MET A N 1
ATOM 767 C CA . MET A 1 96 ? 1.612 -18.840 -5.589 1.00 84.94 96 MET A CA 1
ATOM 768 C C . MET A 1 96 ? 1.307 -19.533 -4.258 1.00 84.94 96 MET A C 1
ATOM 770 O O . MET A 1 96 ? 0.437 -19.098 -3.496 1.00 84.94 96 MET A O 1
ATOM 774 N N . ASP A 1 97 ? 2.051 -20.597 -3.965 1.00 82.69 97 ASP A N 1
ATOM 775 C CA . ASP A 1 97 ? 1.918 -21.375 -2.734 1.00 82.69 97 ASP A CA 1
ATOM 776 C C . ASP A 1 97 ? 2.848 -20.835 -1.636 1.00 82.69 97 ASP A C 1
ATOM 778 O O . ASP A 1 97 ? 4.062 -21.059 -1.640 1.00 82.69 97 ASP A O 1
ATOM 782 N N . LEU A 1 98 ? 2.254 -20.129 -0.671 1.00 80.25 98 LEU A N 1
ATOM 783 C CA . LEU A 1 98 ? 2.975 -19.541 0.457 1.00 80.25 98 LEU A CA 1
ATOM 784 C C . LEU A 1 98 ? 3.472 -20.579 1.470 1.00 80.25 98 LEU A C 1
ATOM 786 O O . LEU A 1 98 ? 4.379 -20.269 2.233 1.00 80.25 98 LEU A O 1
ATOM 790 N N . ALA A 1 99 ? 2.958 -21.814 1.477 1.00 80.81 99 ALA A N 1
ATOM 791 C CA . ALA A 1 99 ? 3.503 -22.860 2.345 1.00 80.81 99 ALA A CA 1
ATOM 792 C C . ALA A 1 99 ? 4.926 -23.268 1.919 1.00 80.81 99 ALA A C 1
ATOM 794 O O . ALA A 1 99 ? 5.712 -23.765 2.726 1.00 80.81 99 ALA A O 1
ATOM 795 N N . ARG A 1 100 ? 5.282 -23.019 0.652 1.00 83.06 100 ARG A N 1
ATOM 796 C CA . ARG A 1 100 ? 6.577 -23.368 0.052 1.00 83.06 100 ARG A CA 1
ATOM 797 C C . ARG A 1 100 ? 7.626 -22.255 0.148 1.00 83.06 100 ARG A C 1
ATOM 799 O O . ARG A 1 100 ? 8.735 -22.432 -0.355 1.00 83.06 100 ARG A O 1
ATOM 806 N N . THR A 1 101 ? 7.314 -21.113 0.768 1.00 83.25 101 THR A N 1
ATOM 807 C CA . THR A 1 101 ? 8.244 -19.980 0.898 1.00 83.25 101 THR A CA 1
ATOM 808 C C . THR A 1 101 ? 7.983 -19.149 2.153 1.00 83.25 101 THR A C 1
ATOM 810 O O . THR A 1 101 ? 6.849 -18.840 2.491 1.00 83.25 101 THR A O 1
ATOM 813 N N . GLN A 1 102 ? 9.050 -18.732 2.834 1.00 81.00 102 GLN A N 1
ATOM 814 C CA . GLN A 1 102 ? 8.969 -17.816 3.982 1.00 81.00 102 GLN A CA 1
ATOM 815 C C . GLN A 1 102 ? 9.314 -16.367 3.609 1.00 81.00 102 GLN A C 1
ATOM 817 O O . GLN A 1 102 ? 9.331 -15.488 4.469 1.00 81.00 102 GLN A O 1
ATOM 822 N N . ALA A 1 103 ? 9.602 -16.096 2.332 1.00 82.62 103 ALA A N 1
ATOM 823 C CA . ALA A 1 103 ? 10.004 -14.770 1.887 1.00 82.62 103 ALA A CA 1
ATOM 824 C C . ALA A 1 103 ? 8.827 -13.785 1.930 1.00 82.62 103 ALA A C 1
ATOM 826 O O . ALA A 1 103 ? 7.828 -13.960 1.227 1.00 82.62 103 ALA A O 1
ATOM 827 N N . ILE A 1 104 ? 8.982 -12.716 2.716 1.00 75.50 104 ILE A N 1
ATOM 828 C CA . ILE A 1 104 ? 7.964 -11.670 2.893 1.00 75.50 104 ILE A CA 1
ATOM 829 C C . ILE A 1 104 ? 7.633 -11.014 1.548 1.00 75.50 104 ILE A C 1
ATOM 831 O O . ILE A 1 104 ? 6.467 -10.921 1.191 1.00 75.50 104 ILE A O 1
ATOM 835 N N . GLY A 1 105 ? 8.643 -10.677 0.741 1.00 77.94 105 GLY A N 1
ATOM 836 C CA . GLY A 1 105 ? 8.426 -10.089 -0.582 1.00 77.94 105 GLY A CA 1
ATOM 837 C C . GLY A 1 105 ? 7.582 -10.958 -1.529 1.00 77.94 105 GLY A C 1
ATOM 838 O O . GLY A 1 105 ? 6.809 -10.432 -2.324 1.00 77.94 105 GLY A O 1
ATOM 839 N N . VAL A 1 106 ? 7.679 -12.288 -1.435 1.00 85.88 106 VAL A N 1
ATOM 840 C CA . VAL A 1 106 ? 6.878 -13.206 -2.267 1.00 85.88 106 VAL A CA 1
ATOM 841 C C . VAL A 1 106 ? 5.428 -13.264 -1.791 1.00 85.88 106 VAL A C 1
ATOM 843 O O . VAL A 1 106 ? 4.509 -13.267 -2.610 1.00 85.88 106 VAL A O 1
ATOM 846 N N . ARG A 1 107 ? 5.218 -13.267 -0.470 1.00 79.38 107 ARG A N 1
ATOM 847 C CA . ARG A 1 107 ? 3.886 -13.145 0.140 1.00 79.38 107 ARG A CA 1
ATOM 848 C C . ARG A 1 107 ? 3.197 -11.860 -0.301 1.00 79.38 107 ARG A C 1
ATOM 850 O O . ARG A 1 107 ? 2.042 -11.877 -0.711 1.00 79.38 107 ARG A O 1
ATOM 857 N N . ASP A 1 108 ? 3.944 -10.775 -0.266 1.00 74.31 108 ASP A N 1
ATOM 858 C CA . ASP A 1 108 ? 3.494 -9.447 -0.637 1.00 74.31 108 ASP A CA 1
ATOM 859 C C . ASP A 1 108 ? 3.134 -9.341 -2.122 1.00 74.31 108 ASP A C 1
ATOM 861 O O . ASP A 1 108 ? 2.066 -8.839 -2.470 1.00 74.31 108 ASP A O 1
ATOM 865 N N . LEU A 1 109 ? 3.968 -9.909 -2.997 1.00 84.25 109 LEU A N 1
ATOM 866 C CA . LEU A 1 109 ? 3.681 -9.993 -4.426 1.00 84.25 109 LEU A CA 1
ATOM 867 C C . LEU A 1 109 ? 2.394 -10.783 -4.711 1.00 84.25 109 LEU A C 1
ATOM 869 O O . LEU A 1 109 ? 1.609 -10.363 -5.558 1.00 84.25 109 LEU A O 1
ATOM 873 N N . LYS A 1 110 ? 2.149 -11.895 -3.999 1.00 83.56 110 LYS A N 1
ATOM 874 C CA . LYS A 1 110 ? 0.905 -12.671 -4.142 1.00 83.56 110 LYS A CA 1
ATOM 875 C C . LYS A 1 110 ? -0.313 -11.808 -3.836 1.00 83.56 110 LYS A C 1
ATOM 877 O O . LYS A 1 110 ? -1.226 -11.761 -4.651 1.00 83.56 110 LYS A O 1
ATOM 882 N N . HIS A 1 111 ? -0.325 -11.131 -2.690 1.00 74.56 111 HIS A N 1
ATOM 883 C CA . HIS A 1 111 ? -1.454 -10.279 -2.308 1.00 74.56 111 HIS A CA 1
ATOM 884 C C . HIS A 1 111 ? -1.648 -9.117 -3.279 1.00 74.56 111 HIS A C 1
ATOM 886 O O . HIS A 1 111 ? -2.778 -8.766 -3.606 1.00 74.56 111 HIS A O 1
ATOM 892 N N . PHE A 1 112 ? -0.552 -8.551 -3.783 1.00 77.81 112 PHE A N 1
ATOM 893 C CA . PHE A 1 112 ? -0.623 -7.492 -4.776 1.00 77.81 112 PHE A CA 1
ATOM 894 C C . PHE A 1 112 ? -1.250 -7.959 -6.098 1.00 77.81 112 PHE A C 1
ATOM 896 O O . PHE A 1 112 ? -2.101 -7.264 -6.647 1.00 77.81 112 PHE A O 1
ATOM 903 N N . LEU A 1 113 ? -0.879 -9.148 -6.587 1.00 82.38 113 LEU A N 1
ATOM 904 C CA . LEU A 1 113 ? -1.497 -9.754 -7.771 1.00 82.38 113 LEU A CA 1
ATOM 905 C C . LEU A 1 113 ? -2.977 -10.076 -7.547 1.00 82.38 113 LEU A C 1
ATOM 907 O O . LEU A 1 113 ? -3.794 -9.836 -8.430 1.00 82.38 113 LEU A O 1
ATOM 911 N N . ASP A 1 114 ? -3.314 -10.586 -6.363 1.00 78.00 114 ASP A N 1
ATOM 912 C CA . ASP A 1 114 ? -4.685 -10.927 -5.974 1.00 78.00 114 ASP A CA 1
ATOM 913 C C . ASP A 1 114 ? -5.589 -9.690 -6.007 1.00 78.00 114 ASP A C 1
ATOM 915 O O . ASP A 1 114 ? -6.675 -9.697 -6.590 1.00 78.00 114 ASP A O 1
ATOM 919 N N . PHE A 1 115 ? -5.077 -8.590 -5.451 1.00 70.19 115 PHE A N 1
ATOM 920 C CA . PHE A 1 115 ? -5.717 -7.286 -5.489 1.00 70.19 115 PHE A CA 1
ATOM 921 C C . PHE A 1 115 ? -5.847 -6.742 -6.913 1.00 70.19 115 PHE A C 1
ATOM 923 O O . PHE A 1 115 ? -6.920 -6.281 -7.293 1.00 70.19 115 PHE A O 1
ATOM 930 N N . ALA A 1 116 ? -4.781 -6.802 -7.713 1.00 78.19 116 ALA A N 1
ATOM 931 C CA . ALA A 1 116 ? -4.810 -6.296 -9.080 1.00 78.19 116 ALA A CA 1
ATOM 932 C C . ALA A 1 116 ? -5.821 -7.043 -9.970 1.00 78.19 116 ALA A C 1
ATOM 934 O O . ALA A 1 116 ? -6.403 -6.437 -10.867 1.00 78.19 116 ALA A O 1
ATOM 935 N N . GLU A 1 117 ? -6.042 -8.339 -9.725 1.00 75.50 117 GLU A N 1
ATOM 936 C CA . GLU A 1 117 ? -6.981 -9.164 -10.492 1.00 75.50 117 GLU A CA 1
ATOM 937 C C . GLU A 1 117 ? -8.435 -8.993 -10.027 1.00 75.50 117 GLU A C 1
ATOM 939 O O . GLU A 1 117 ? -9.336 -8.872 -10.858 1.00 75.50 117 GLU A O 1
ATOM 944 N N . ARG A 1 118 ? -8.686 -8.987 -8.710 1.00 66.00 118 ARG A N 1
ATOM 945 C CA . ARG A 1 118 ? -10.056 -9.027 -8.162 1.00 66.00 118 ARG A CA 1
ATOM 946 C C . ARG A 1 118 ? -10.555 -7.696 -7.608 1.00 66.00 118 ARG A C 1
ATOM 948 O O . ARG A 1 118 ? -11.744 -7.580 -7.325 1.00 66.00 118 ARG A O 1
ATOM 955 N N . GLY A 1 119 ? -9.688 -6.702 -7.435 1.00 58.50 119 GLY A N 1
ATOM 956 C CA . GLY A 1 119 ? -10.017 -5.427 -6.799 1.00 58.50 119 GLY A CA 1
ATOM 957 C C . GLY A 1 119 ? -10.307 -5.557 -5.297 1.00 58.50 119 GLY A C 1
ATOM 958 O O . GLY A 1 119 ? -9.810 -6.458 -4.623 1.00 58.50 119 GLY A O 1
ATOM 959 N N . ALA A 1 120 ? -11.136 -4.654 -4.761 1.00 43.91 120 ALA A N 1
ATOM 960 C CA . ALA A 1 120 ? -11.484 -4.578 -3.333 1.00 43.91 120 ALA A CA 1
ATOM 961 C C . ALA A 1 120 ? -11.919 -5.915 -2.671 1.00 43.91 120 ALA A C 1
ATOM 963 O O . ALA A 1 120 ? -11.524 -6.155 -1.528 1.00 43.91 120 ALA A O 1
ATOM 964 N N . PRO A 1 121 ? -12.670 -6.817 -3.345 1.00 43.31 121 PRO A N 1
ATOM 965 C CA . PRO A 1 121 ? -13.058 -8.116 -2.788 1.00 43.31 121 PRO A CA 1
ATOM 966 C C . PRO A 1 121 ? -11.901 -9.042 -2.373 1.00 43.31 121 PRO A C 1
ATOM 968 O O . PRO A 1 121 ? -12.042 -9.739 -1.372 1.00 43.31 121 PRO A O 1
ATOM 971 N N . ALA A 1 122 ? -10.750 -9.025 -3.063 1.00 42.06 122 ALA A N 1
ATOM 972 C CA . ALA A 1 122 ? -9.575 -9.834 -2.687 1.00 42.06 122 ALA A CA 1
ATOM 973 C C . ALA A 1 122 ? -9.031 -9.488 -1.289 1.00 42.06 122 ALA A C 1
ATOM 975 O O . ALA A 1 122 ? -8.470 -10.334 -0.594 1.00 42.06 122 ALA A O 1
ATOM 976 N N . LEU A 1 123 ? -9.223 -8.245 -0.834 1.00 45.50 123 LEU A N 1
ATOM 977 C CA . LEU A 1 123 ? -8.716 -7.800 0.462 1.00 45.50 123 LEU A CA 1
ATOM 978 C C . LEU A 1 123 ? -9.620 -8.138 1.647 1.00 45.50 123 LEU A C 1
ATOM 980 O O . LEU A 1 123 ? -9.137 -8.159 2.781 1.00 45.50 123 LEU A O 1
ATOM 984 N N . ALA A 1 124 ? -10.903 -8.430 1.415 1.00 42.41 124 ALA A N 1
ATOM 985 C CA . ALA A 1 124 ? -11.801 -8.870 2.480 1.00 42.41 124 ALA A CA 1
ATOM 986 C C . ALA A 1 124 ? -11.351 -10.218 3.074 1.00 42.41 124 ALA A C 1
ATOM 988 O O . ALA A 1 124 ? -11.500 -10.440 4.276 1.00 42.41 124 ALA A O 1
ATOM 989 N N . GLU A 1 125 ? -10.737 -11.076 2.254 1.00 42.41 125 GLU A N 1
ATOM 990 C CA . GLU A 1 125 ? -10.197 -12.381 2.655 1.00 42.41 125 GLU A CA 1
ATOM 991 C C . GLU A 1 125 ? -8.800 -12.277 3.289 1.00 42.41 125 GLU A C 1
ATOM 993 O O . GLU A 1 125 ? -8.458 -13.064 4.170 1.00 42.41 125 GLU A O 1
ATOM 998 N N . ALA A 1 126 ? -8.018 -11.247 2.941 1.00 45.69 126 ALA A N 1
ATOM 999 C CA . ALA A 1 126 ? -6.703 -10.969 3.529 1.00 45.69 126 ALA A CA 1
ATOM 1000 C C . ALA A 1 126 ? -6.761 -10.274 4.909 1.00 45.69 126 ALA A C 1
ATOM 1002 O O . ALA A 1 126 ? -5.733 -9.804 5.404 1.00 45.69 126 ALA A O 1
ATOM 1003 N N . ARG A 1 127 ? -7.936 -10.222 5.560 1.00 45.62 127 ARG A N 1
ATOM 1004 C CA . ARG A 1 127 ? -8.176 -9.690 6.921 1.00 45.62 127 ARG A CA 1
ATOM 1005 C C . ARG A 1 127 ? -7.554 -10.557 8.026 1.00 45.62 127 ARG A C 1
ATOM 1007 O O . ARG A 1 127 ? -8.192 -10.882 9.026 1.00 45.62 127 ARG A O 1
ATOM 1014 N N . THR A 1 128 ? -6.290 -10.925 7.877 1.00 46.88 128 THR A N 1
ATOM 1015 C CA . THR A 1 128 ? -5.530 -11.502 8.983 1.00 46.88 128 THR A CA 1
ATOM 1016 C C . THR A 1 128 ? -5.031 -10.335 9.828 1.00 46.88 128 THR A C 1
ATOM 1018 O O . THR A 1 128 ? -4.280 -9.496 9.335 1.00 46.88 128 THR A O 1
ATOM 1021 N N . ALA A 1 129 ? -5.489 -10.229 11.076 1.00 42.06 129 ALA A N 1
ATOM 1022 C CA . ALA A 1 129 ? -4.949 -9.257 12.020 1.00 42.06 129 ALA A CA 1
ATOM 1023 C C . ALA A 1 129 ? -3.449 -9.543 12.215 1.00 42.06 129 ALA A C 1
ATOM 1025 O O . ALA A 1 129 ? -3.085 -10.610 12.708 1.00 42.06 129 ALA A O 1
ATOM 1026 N N . SER A 1 130 ? -2.575 -8.623 11.809 1.00 48.56 130 SER A N 1
ATOM 1027 C CA . SER A 1 130 ? -1.193 -8.626 12.279 1.00 48.56 130 SER A CA 1
ATOM 1028 C C . SER A 1 130 ? -1.188 -7.848 13.583 1.00 48.56 130 SER A C 1
ATOM 1030 O O . SER A 1 130 ? -1.334 -6.643 13.548 1.00 48.56 130 SER A O 1
ATOM 1032 N N . LEU A 1 131 ? -1.006 -8.494 14.732 1.00 51.88 131 LEU A N 1
ATOM 1033 C CA . LEU A 1 131 ? -0.680 -7.799 15.988 1.00 51.88 131 LEU A CA 1
ATOM 1034 C C . LEU A 1 131 ? 0.794 -7.353 15.960 1.00 51.88 131 LEU A C 1
ATOM 1036 O O . LEU A 1 131 ? 1.582 -7.752 16.811 1.00 51.88 131 LEU A O 1
ATOM 1040 N N . GLY A 1 132 ? 1.200 -6.641 14.907 1.00 57.28 132 GLY A N 1
ATOM 1041 C CA . GLY A 1 132 ? 2.567 -6.141 14.777 1.00 57.28 132 GLY A CA 1
ATOM 1042 C C . GLY A 1 132 ? 2.846 -5.046 15.806 1.00 57.28 132 GLY A C 1
ATOM 1043 O O . GLY A 1 132 ? 1.919 -4.363 16.242 1.00 57.28 132 GLY A O 1
ATOM 1044 N N . ASP A 1 133 ? 4.111 -4.860 16.174 1.00 65.31 133 ASP A N 1
ATOM 1045 C CA . ASP A 1 133 ? 4.518 -3.717 16.996 1.00 65.31 133 ASP A CA 1
ATOM 1046 C C . ASP A 1 133 ? 4.285 -2.393 16.239 1.00 65.31 133 ASP A C 1
ATOM 1048 O O . ASP A 1 133 ? 4.230 -2.370 15.005 1.00 65.31 133 ASP A O 1
ATOM 1052 N N . PHE A 1 134 ? 4.142 -1.290 16.977 1.00 72.12 134 PHE A N 1
ATOM 1053 C CA . PHE A 1 134 ? 4.038 0.056 16.402 1.00 72.12 134 PHE A CA 1
ATOM 1054 C C . PHE A 1 134 ? 5.291 0.405 15.588 1.00 72.12 134 PHE A C 1
ATOM 1056 O O . PHE A 1 134 ? 6.410 0.091 16.001 1.00 72.12 134 PHE A O 1
ATOM 1063 N N . GLU A 1 135 ? 5.128 1.089 14.451 1.00 68.44 135 GLU A N 1
ATOM 1064 C CA . GLU A 1 135 ? 6.267 1.520 13.630 1.00 68.44 135 GLU A CA 1
ATOM 1065 C C . GLU A 1 135 ? 6.865 2.846 14.143 1.00 68.44 135 GLU A C 1
ATOM 1067 O O . GLU A 1 135 ? 8.016 3.173 13.831 1.00 68.44 135 GLU A O 1
ATOM 1072 N N . SER A 1 136 ? 6.140 3.582 14.999 1.00 73.94 136 SER A N 1
ATOM 1073 C CA . SER A 1 136 ? 6.631 4.807 15.636 1.00 73.94 136 SER A CA 1
ATOM 1074 C C . SER A 1 136 ? 6.049 5.076 17.041 1.00 73.94 136 SER A C 1
ATOM 1076 O O . SER A 1 136 ? 4.916 4.692 17.332 1.00 73.94 136 SER A O 1
ATOM 1078 N N . PRO A 1 137 ? 6.768 5.824 17.911 1.00 77.38 137 PRO A N 1
ATOM 1079 C CA . PRO A 1 137 ? 6.231 6.276 19.204 1.00 77.38 137 PRO A CA 1
ATOM 1080 C C . PRO A 1 137 ? 4.992 7.174 19.074 1.00 77.38 137 PRO A C 1
ATOM 1082 O O . PRO A 1 137 ? 4.203 7.300 20.006 1.00 77.38 137 PRO A O 1
ATOM 1085 N N . PHE A 1 138 ? 4.835 7.832 17.923 1.00 82.31 138 PHE A N 1
ATOM 1086 C CA . PHE A 1 138 ? 3.662 8.642 17.623 1.00 82.31 138 PHE A CA 1
ATOM 1087 C C . PHE A 1 138 ? 2.420 7.765 17.419 1.00 82.31 138 PHE A C 1
ATOM 1089 O O . PHE A 1 138 ? 1.397 8.024 18.050 1.00 82.31 138 PHE A O 1
ATOM 1096 N N . GLU A 1 139 ? 2.521 6.697 16.621 1.00 85.06 139 GLU A N 1
ATOM 1097 C CA . GLU A 1 139 ? 1.439 5.713 16.468 1.00 85.06 139 GLU A CA 1
ATOM 1098 C C . GLU A 1 139 ? 1.038 5.105 17.813 1.00 85.06 139 GLU A C 1
ATOM 1100 O O . GLU A 1 139 ? -0.150 5.025 18.124 1.00 85.06 139 GLU A O 1
ATOM 1105 N N . GLU A 1 140 ? 2.022 4.729 18.635 1.00 88.44 140 GLU A N 1
ATOM 1106 C CA . GLU A 1 140 ? 1.784 4.190 19.976 1.00 88.44 140 GLU A CA 1
ATOM 1107 C C . GLU A 1 140 ? 1.025 5.191 20.862 1.00 88.44 140 GLU A C 1
ATOM 1109 O O . GLU A 1 140 ? 0.069 4.819 21.551 1.00 88.44 140 GLU A O 1
ATOM 1114 N N . ALA A 1 141 ? 1.397 6.474 20.816 1.00 88.38 141 ALA A N 1
ATOM 1115 C CA . ALA A 1 141 ? 0.726 7.526 21.574 1.00 88.38 141 ALA A CA 1
ATOM 1116 C C . ALA A 1 141 ? -0.732 7.727 21.127 1.00 88.38 141 ALA A C 1
ATOM 1118 O O . ALA A 1 141 ? -1.622 7.834 21.975 1.00 88.38 141 ALA A O 1
ATOM 1119 N N . VAL A 1 142 ? -0.989 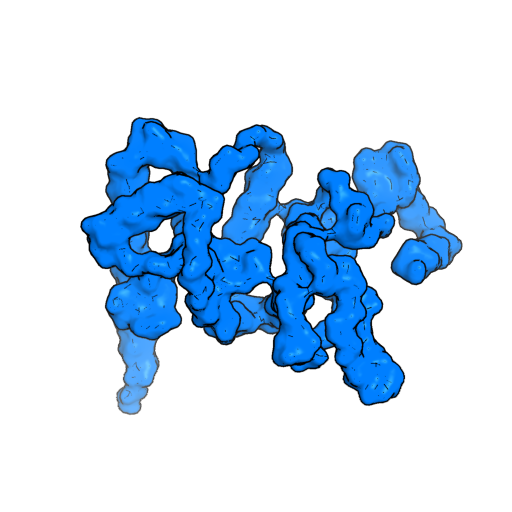7.741 19.815 1.00 92.75 142 VAL A N 1
ATOM 1120 C CA . VAL A 1 142 ? -2.345 7.861 19.254 1.00 92.75 142 VAL A CA 1
ATOM 1121 C C . VAL A 1 142 ? -3.196 6.652 19.638 1.00 92.75 142 VAL A C 1
ATOM 1123 O O . VAL A 1 142 ? -4.313 6.813 20.133 1.00 92.75 142 VAL A O 1
ATOM 1126 N N . ALA A 1 143 ? -2.662 5.441 19.468 1.00 93.50 143 ALA A N 1
ATOM 1127 C CA . ALA A 1 143 ? -3.360 4.204 19.796 1.00 93.50 143 ALA A CA 1
ATOM 1128 C C . ALA A 1 143 ? -3.703 4.118 21.286 1.00 93.50 143 ALA A C 1
ATOM 1130 O O . ALA A 1 143 ? -4.842 3.820 21.642 1.00 93.50 143 ALA A O 1
ATOM 1131 N N . THR A 1 144 ? -2.746 4.444 22.157 1.00 93.88 144 THR A N 1
ATOM 1132 C CA . THR A 1 144 ? -2.946 4.457 23.612 1.00 93.88 144 THR A CA 1
ATOM 1133 C C . THR A 1 144 ? -4.031 5.457 24.006 1.00 93.88 144 THR A C 1
ATOM 1135 O O . THR A 1 144 ? -4.941 5.129 24.768 1.00 93.88 144 THR A O 1
ATOM 1138 N N . ALA A 1 145 ? -3.985 6.671 23.456 1.00 95.88 145 ALA A N 1
ATOM 1139 C CA . ALA A 1 145 ? -4.965 7.710 23.748 1.00 95.88 145 ALA A CA 1
ATOM 1140 C C . ALA A 1 145 ? -6.388 7.329 23.300 1.00 95.88 145 ALA A C 1
ATOM 1142 O O . ALA A 1 145 ? -7.343 7.527 24.053 1.00 95.88 145 AL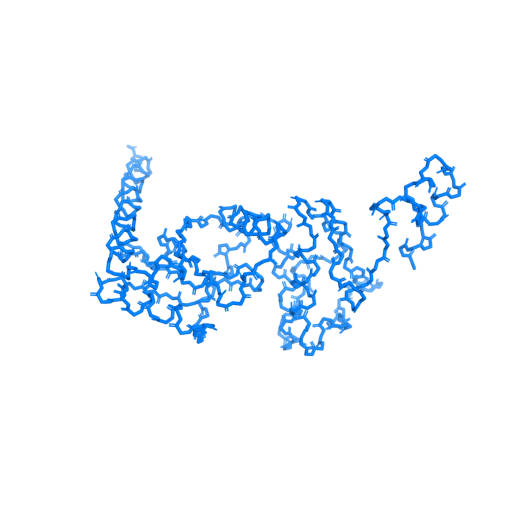A A O 1
ATOM 1143 N N . LEU A 1 146 ? -6.539 6.735 22.113 1.00 96.56 146 LEU A N 1
ATOM 1144 C CA . LEU A 1 146 ? -7.827 6.237 21.620 1.00 96.56 146 LEU A CA 1
ATOM 1145 C C . LEU A 1 146 ? -8.338 5.036 22.423 1.00 96.56 146 LEU A C 1
ATOM 1147 O O . LEU A 1 146 ? -9.533 4.961 22.715 1.00 96.56 146 LEU A O 1
ATOM 1151 N N . ALA A 1 147 ? -7.445 4.141 22.849 1.00 95.62 147 ALA A N 1
ATOM 1152 C CA . ALA A 1 147 ? -7.797 3.037 23.734 1.00 95.62 147 ALA A CA 1
ATOM 1153 C C . ALA A 1 147 ? -8.350 3.538 25.078 1.00 95.62 147 ALA A C 1
ATOM 1155 O O . ALA A 1 147 ? -9.348 3.015 25.572 1.00 95.62 147 ALA A O 1
ATOM 1156 N N . HIS A 1 148 ? -7.785 4.616 25.634 1.00 96.44 148 HIS A N 1
ATOM 1157 C CA . HIS A 1 148 ? -8.326 5.270 26.830 1.00 96.44 148 HIS A CA 1
ATOM 1158 C C . HIS A 1 148 ? -9.715 5.900 26.622 1.00 96.44 148 HIS A C 1
ATOM 1160 O O . HIS A 1 148 ? -10.468 6.012 27.588 1.00 96.44 148 HIS A O 1
ATOM 1166 N N . GLN A 1 149 ? -10.083 6.261 25.388 1.00 95.75 149 GLN A N 1
ATOM 1167 C CA . GLN A 1 149 ? -11.443 6.700 25.035 1.00 95.75 149 GLN A CA 1
ATOM 1168 C C . GLN A 1 149 ? -12.429 5.529 24.846 1.00 95.75 149 GLN A C 1
ATOM 1170 O O . GLN A 1 149 ? -13.624 5.749 24.640 1.00 95.75 149 GLN A O 1
ATOM 1175 N N . GLY A 1 150 ? -11.952 4.284 24.956 1.00 95.12 150 GLY A N 1
ATOM 1176 C CA . GLY A 1 150 ? -12.759 3.069 24.860 1.00 95.12 150 GLY A CA 1
ATOM 1177 C C . GLY A 1 150 ? -12.797 2.433 23.470 1.00 95.12 150 GLY A C 1
ATOM 1178 O O . GLY A 1 150 ? -13.610 1.537 23.249 1.00 95.12 150 GLY A O 1
ATOM 1179 N N . TRP A 1 151 ? -11.947 2.872 22.537 1.00 96.50 151 TRP A N 1
ATOM 1180 C CA . TRP A 1 151 ? -11.819 2.234 21.227 1.00 96.50 151 TRP A CA 1
ATOM 1181 C C . TRP A 1 151 ? -10.900 1.016 21.294 1.00 96.50 151 TRP A C 1
ATOM 1183 O O . TRP A 1 151 ? -9.818 1.067 21.870 1.00 96.50 151 TRP A O 1
ATOM 1193 N N . GLU A 1 152 ? -11.306 -0.081 20.664 1.00 92.94 152 GLU A N 1
ATOM 1194 C CA . GLU A 1 152 ? -10.429 -1.227 20.434 1.00 92.94 152 GLU A CA 1
ATOM 1195 C C . GLU A 1 152 ? -9.714 -1.035 19.093 1.00 92.94 152 GLU A C 1
ATOM 1197 O O . GLU A 1 152 ? -10.354 -0.758 18.073 1.00 92.94 152 GLU A O 1
ATOM 1202 N N . LEU A 1 153 ? -8.385 -1.154 19.095 1.00 90.38 153 LEU A N 1
ATOM 1203 C CA . LEU A 1 153 ? -7.556 -0.965 17.909 1.00 90.38 153 LEU A CA 1
ATOM 1204 C C . LEU A 1 153 ? -6.685 -2.190 17.658 1.00 90.38 153 LEU A C 1
ATOM 1206 O O . LEU A 1 153 ? -6.122 -2.769 18.584 1.00 90.38 153 LEU A O 1
ATOM 1210 N N . HIS A 1 154 ? -6.527 -2.533 16.386 1.00 86.81 154 HIS A N 1
ATOM 1211 C CA . HIS A 1 154 ? -5.515 -3.467 15.913 1.00 86.81 154 HIS A CA 1
ATOM 1212 C C . HIS A 1 154 ? -4.474 -2.701 15.107 1.00 86.81 154 HIS A C 1
ATOM 1214 O O . HIS A 1 154 ? -4.817 -1.890 14.252 1.00 86.81 154 HIS A O 1
ATOM 1220 N N . THR A 1 155 ? -3.204 -2.955 15.365 1.00 85.19 155 THR A N 1
ATOM 1221 C CA . THR A 1 155 ? -2.098 -2.337 14.634 1.00 85.19 155 THR A CA 1
ATOM 1222 C C . THR A 1 155 ? -1.883 -3.030 13.291 1.00 85.19 155 THR A C 1
ATOM 1224 O O . THR A 1 155 ? -2.275 -4.179 13.114 1.00 85.19 155 THR A O 1
ATOM 1227 N N . GLN A 1 156 ? -1.268 -2.343 12.329 1.00 73.19 156 GLN A N 1
ATOM 1228 C CA . GLN A 1 156 ? -0.655 -2.942 11.136 1.00 73.19 156 GLN A CA 1
ATOM 1229 C C . GLN A 1 156 ? -1.569 -3.910 10.352 1.00 73.19 156 GLN A C 1
ATOM 1231 O O . GLN A 1 156 ? -1.130 -4.948 9.845 1.00 73.19 156 GLN A O 1
ATOM 1236 N N . VAL A 1 157 ? -2.860 -3.580 10.243 1.00 69.56 157 VAL A N 1
ATOM 1237 C CA . VAL A 1 157 ? -3.876 -4.457 9.645 1.00 69.56 157 VAL A CA 1
ATOM 1238 C C . VAL A 1 157 ? -3.857 -4.355 8.128 1.00 69.56 157 VAL A C 1
ATOM 1240 O O . VAL A 1 157 ? -3.937 -3.273 7.556 1.00 69.56 157 VAL A O 1
ATOM 1243 N N . GLY A 1 158 ? -3.825 -5.506 7.464 1.00 63.91 158 GLY A N 1
ATOM 1244 C CA . GLY A 1 158 ? -3.749 -5.611 6.012 1.00 63.91 158 GLY A CA 1
ATOM 1245 C C . GLY A 1 158 ? -2.512 -6.394 5.604 1.00 63.91 158 GLY A C 1
ATOM 1246 O O . GLY A 1 158 ? -1.883 -7.069 6.418 1.00 63.91 158 GLY A O 1
ATOM 1247 N N . SER A 1 159 ? -2.154 -6.325 4.327 1.00 50.94 159 SER A N 1
ATOM 1248 C CA . SER A 1 159 ? -1.000 -7.056 3.817 1.00 50.94 159 SER A CA 1
ATOM 1249 C C . SER A 1 159 ? -0.092 -6.167 2.979 1.00 50.94 159 SER A C 1
ATOM 1251 O O . SER A 1 159 ? -0.544 -5.237 2.308 1.00 50.94 159 SER A O 1
ATOM 1253 N N . SER A 1 160 ? 1.206 -6.474 3.017 1.00 57.38 160 SER A N 1
ATOM 1254 C CA . SER A 1 160 ? 2.226 -5.817 2.201 1.00 57.38 160 SER A CA 1
ATOM 1255 C C . SER A 1 160 ? 2.278 -4.288 2.365 1.00 57.38 160 SER A C 1
ATOM 1257 O O . SER A 1 160 ? 2.435 -3.794 3.479 1.00 57.38 160 SER A O 1
ATOM 1259 N N . VAL A 1 161 ? 2.190 -3.546 1.257 1.00 51.22 161 VAL A N 1
ATOM 1260 C CA . VAL A 1 161 ? 2.270 -2.085 1.154 1.00 51.22 161 VAL A CA 1
ATOM 1261 C C . VAL A 1 161 ? 1.008 -1.376 1.622 1.00 51.22 161 VAL A C 1
ATOM 1263 O O . VAL A 1 161 ? 1.075 -0.194 1.942 1.00 51.22 161 VAL A O 1
ATOM 1266 N N . PHE A 1 162 ? -0.133 -2.063 1.645 1.00 64.00 162 PHE A N 1
ATOM 1267 C CA . PHE A 1 162 ? -1.447 -1.475 1.922 1.00 64.00 162 PHE A CA 1
ATOM 1268 C C . PHE A 1 162 ? -1.926 -1.834 3.330 1.00 64.00 162 PHE A C 1
ATOM 1270 O O . PHE A 1 162 ? -3.082 -2.201 3.537 1.00 64.00 162 PHE A O 1
ATOM 1277 N N . ARG A 1 163 ? -1.003 -1.773 4.297 1.00 73.50 163 ARG A N 1
ATOM 1278 C CA . ARG A 1 163 ? -1.332 -1.885 5.718 1.00 73.50 163 ARG A CA 1
ATOM 1279 C C . ARG A 1 163 ? -1.907 -0.574 6.235 1.00 73.50 163 ARG A C 1
ATOM 1281 O O . ARG A 1 163 ? -1.443 0.498 5.864 1.00 73.50 163 ARG A O 1
ATOM 1288 N N . ILE A 1 164 ? -2.898 -0.694 7.098 1.00 80.50 164 ILE A N 1
ATOM 1289 C CA . ILE A 1 164 ? -3.398 0.382 7.938 1.00 80.50 164 ILE A CA 1
ATOM 1290 C C . ILE A 1 164 ? -2.561 0.410 9.212 1.00 80.50 164 ILE A C 1
ATOM 1292 O O . ILE A 1 164 ? -2.397 -0.637 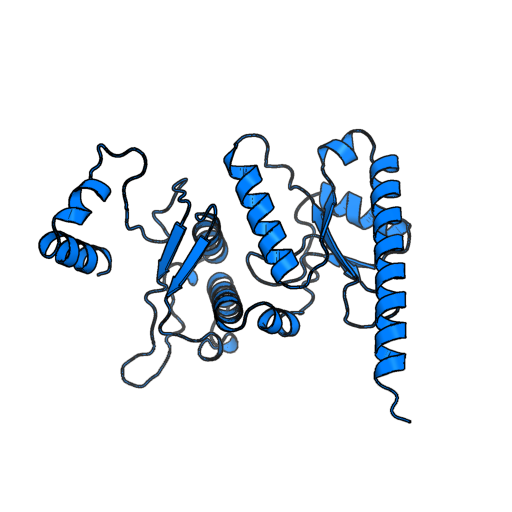9.842 1.00 80.50 164 ILE A O 1
ATOM 1296 N N . ASP A 1 165 ? -2.093 1.593 9.607 1.00 84.94 165 ASP A N 1
ATOM 1297 C CA . ASP A 1 165 ? -1.269 1.752 10.808 1.00 84.94 165 ASP A CA 1
ATOM 1298 C C . ASP A 1 165 ? -2.055 1.324 12.050 1.00 84.94 165 ASP A C 1
ATOM 1300 O O . ASP A 1 165 ? -1.605 0.454 12.798 1.00 84.94 165 ASP A O 1
ATOM 1304 N N . LEU A 1 166 ? -3.276 1.855 12.210 1.00 89.75 166 LEU A N 1
ATOM 1305 C CA . LEU A 1 166 ? -4.213 1.478 13.271 1.00 89.75 166 LEU A CA 1
ATOM 1306 C C . LEU A 1 166 ? -5.619 1.240 12.701 1.00 89.75 166 LEU A C 1
ATOM 1308 O O . LEU A 1 166 ? -6.246 2.144 12.160 1.00 89.75 166 LEU A O 1
ATOM 1312 N N . ALA A 1 167 ? -6.160 0.037 12.834 1.00 90.19 167 ALA A N 1
ATOM 1313 C CA . ALA A 1 167 ? -7.533 -0.282 12.465 1.00 90.19 167 ALA A CA 1
ATOM 1314 C C . ALA A 1 167 ? -8.439 -0.259 13.697 1.00 90.19 167 ALA A C 1
ATOM 1316 O O . ALA A 1 167 ? -8.205 -0.987 14.660 1.00 90.19 167 ALA A O 1
ATOM 1317 N N . VAL A 1 168 ? -9.506 0.537 13.648 1.00 92.81 168 VAL A N 1
ATOM 1318 C CA . VAL A 1 168 ? -10.489 0.628 14.732 1.00 92.81 168 VAL A CA 1
ATOM 1319 C C . VAL A 1 168 ? -11.510 -0.490 14.572 1.00 92.81 168 VAL A C 1
ATOM 1321 O O . VAL A 1 168 ? -12.180 -0.590 13.540 1.00 92.81 168 VAL A O 1
ATOM 1324 N N . VAL A 1 169 ? -11.639 -1.349 15.579 1.00 88.56 169 VAL A N 1
ATOM 1325 C CA . VAL A 1 169 ? -12.597 -2.460 15.584 1.00 88.56 169 VAL A CA 1
ATOM 1326 C C . VAL A 1 169 ? -14.017 -1.910 15.711 1.00 88.56 169 VAL A C 1
ATOM 1328 O O . VAL A 1 169 ? -14.281 -0.988 16.479 1.00 88.56 169 VAL A O 1
ATOM 1331 N N . HIS A 1 170 ? -14.954 -2.465 14.941 1.00 89.44 170 HIS A N 1
ATOM 1332 C CA . HIS A 1 170 ? -16.354 -2.063 15.002 1.00 89.44 170 HIS A CA 1
ATOM 1333 C C . HIS A 1 170 ? -17.016 -2.615 16.282 1.00 89.44 170 HIS A C 1
ATOM 1335 O O . HIS A 1 170 ? -17.192 -3.833 16.382 1.00 89.44 170 HIS A O 1
ATOM 1341 N N . PRO A 1 171 ? -17.497 -1.766 17.215 1.00 90.25 171 PRO A N 1
ATOM 1342 C CA . PRO A 1 171 ? -18.016 -2.227 18.510 1.00 90.25 171 PRO A CA 1
ATOM 1343 C C . PRO A 1 171 ? -19.213 -3.181 18.397 1.00 90.25 171 PRO A C 1
ATOM 1345 O O . PRO A 1 171 ? -19.310 -4.163 19.125 1.00 90.25 171 PRO A O 1
ATOM 1348 N N . ASP A 1 172 ? -20.110 -2.928 17.438 1.00 88.12 172 ASP A N 1
ATOM 1349 C CA . ASP A 1 172 ? -21.334 -3.728 17.275 1.00 88.12 172 ASP A CA 1
ATOM 1350 C C . ASP A 1 172 ? -21.199 -4.874 16.253 1.00 88.12 172 ASP A C 1
ATOM 1352 O O . ASP A 1 172 ? -22.196 -5.500 15.893 1.00 88.12 172 ASP A O 1
ATOM 1356 N N . ALA A 1 173 ? -19.997 -5.141 15.725 1.00 76.25 173 ALA A N 1
ATOM 1357 C CA . ALA A 1 173 ? -19.817 -6.125 14.659 1.00 76.25 173 ALA A CA 1
ATOM 1358 C C . ALA A 1 173 ? -18.475 -6.848 14.732 1.00 76.25 173 ALA A C 1
ATOM 1360 O O . ALA A 1 173 ? -17.440 -6.354 14.287 1.00 76.25 173 ALA A O 1
ATOM 1361 N N . LYS A 1 174 ? -18.523 -8.084 15.234 1.00 73.94 174 LYS A N 1
ATOM 1362 C CA . LYS A 1 174 ? -17.342 -8.937 15.370 1.00 73.94 174 LYS A CA 1
ATOM 1363 C C . LYS A 1 174 ? -16.665 -9.187 14.022 1.00 73.94 174 LYS A C 1
ATOM 1365 O O . LYS A 1 174 ? -17.330 -9.505 13.039 1.00 73.94 174 LYS A O 1
ATOM 1370 N N . GLY A 1 175 ? -15.337 -9.080 14.005 1.00 68.25 175 GLY A N 1
ATOM 1371 C CA . GLY A 1 175 ? -14.512 -9.316 12.813 1.00 68.25 175 GLY A CA 1
ATOM 1372 C C . GLY A 1 175 ? -14.599 -8.215 11.750 1.00 68.25 175 GLY A C 1
ATOM 1373 O O . GLY A 1 175 ? -14.085 -8.390 10.644 1.00 68.25 175 GLY A O 1
ATOM 1374 N N . VAL A 1 176 ? -15.248 -7.089 12.061 1.00 78.38 176 VAL A N 1
ATOM 1375 C CA . VAL A 1 176 ? -15.369 -5.934 11.170 1.00 78.38 176 VAL A CA 1
ATOM 1376 C C . VAL A 1 176 ? -14.631 -4.748 11.769 1.00 78.38 176 VAL A C 1
ATOM 1378 O O . VAL A 1 176 ? -14.715 -4.497 12.966 1.00 78.38 176 VAL A O 1
ATOM 1381 N N . TYR A 1 177 ? -13.920 -4.011 10.922 1.00 84.25 177 TYR A N 1
ATOM 1382 C CA . TYR A 1 177 ? -13.324 -2.732 11.287 1.00 84.25 177 TYR A CA 1
ATOM 1383 C C . TYR A 1 177 ? -14.272 -1.594 10.926 1.00 84.25 177 TYR A C 1
ATOM 1385 O O . TYR A 1 177 ? -14.926 -1.640 9.883 1.00 84.25 177 TYR A O 1
ATOM 1393 N N . LEU A 1 178 ? -14.355 -0.596 11.803 1.00 89.62 178 LEU A N 1
ATOM 1394 C CA . LEU A 1 178 ? -15.109 0.630 11.576 1.00 89.62 178 LEU A CA 1
ATOM 1395 C C . LEU A 1 178 ? -14.388 1.527 10.565 1.00 89.62 178 LEU A C 1
ATOM 1397 O O . LEU A 1 178 ? -15.007 2.018 9.625 1.00 89.62 178 LEU A O 1
ATOM 1401 N N . CYS A 1 179 ? -13.087 1.728 10.762 1.00 92.81 179 CYS A N 1
ATOM 1402 C CA . CYS A 1 179 ? -12.230 2.512 9.881 1.00 92.81 179 CYS A CA 1
ATOM 1403 C C . CYS A 1 179 ? -10.753 2.163 10.116 1.00 92.81 179 CYS A C 1
ATOM 1405 O O . CYS A 1 179 ? -10.403 1.483 11.084 1.00 92.81 179 CYS A O 1
ATOM 1407 N N . GLY A 1 180 ? -9.891 2.653 9.233 1.00 91.19 180 GLY A N 1
ATOM 1408 C CA . GLY A 1 180 ? -8.453 2.724 9.432 1.00 91.19 180 GLY A CA 1
ATOM 1409 C C . GLY A 1 180 ? -8.028 4.139 9.808 1.00 91.19 180 GLY A C 1
ATOM 1410 O O . GLY A 1 180 ? -8.664 5.114 9.406 1.00 91.19 180 GLY A O 1
ATOM 1411 N N . ILE A 1 181 ? -6.960 4.243 10.585 1.00 92.12 181 ILE A N 1
ATOM 1412 C CA . ILE A 1 181 ? -6.287 5.487 10.931 1.00 92.12 181 ILE A CA 1
ATOM 1413 C C . ILE A 1 181 ? -4.889 5.425 10.328 1.00 92.12 181 ILE A C 1
ATOM 1415 O O . ILE A 1 181 ? -4.144 4.479 10.589 1.00 92.12 181 ILE A O 1
ATOM 1419 N N . GLU A 1 182 ? -4.562 6.429 9.520 1.00 88.25 182 GLU A N 1
ATOM 1420 C CA . GLU A 1 182 ? -3.199 6.668 9.053 1.00 88.25 182 GLU A CA 1
ATOM 1421 C C . GLU A 1 182 ? -2.517 7.704 9.948 1.00 88.25 182 GLU A C 1
ATOM 1423 O O . GLU A 1 182 ? -3.032 8.814 10.141 1.00 88.25 182 GLU A O 1
ATOM 1428 N N . CYS A 1 183 ? -1.351 7.332 10.464 1.00 83.75 183 CYS A N 1
ATOM 1429 C CA . CYS A 1 183 ? -0.440 8.200 11.191 1.00 83.75 183 CYS A CA 1
ATOM 1430 C C . CYS A 1 183 ? 0.710 8.550 10.245 1.00 83.75 183 CYS A C 1
ATOM 1432 O O . CYS A 1 183 ? 1.365 7.675 9.686 1.00 83.75 183 CYS A O 1
ATOM 1434 N N . ASP A 1 184 ? 0.993 9.831 10.042 1.00 74.62 184 ASP A N 1
ATOM 1435 C CA . ASP A 1 184 ? 2.205 10.216 9.324 1.00 74.62 184 ASP A CA 1
ATOM 1436 C C . ASP A 1 184 ? 3.453 9.785 10.116 1.00 74.62 184 ASP A C 1
ATOM 1438 O O . ASP A 1 184 ? 3.716 10.209 11.242 1.00 74.62 184 ASP A O 1
ATOM 1442 N N . GLY A 1 185 ? 4.255 8.915 9.506 1.00 59.59 185 GLY A N 1
ATOM 1443 C CA . GLY A 1 185 ? 5.516 8.475 10.088 1.00 59.59 185 GLY A CA 1
ATOM 1444 C C . GLY A 1 185 ? 6.524 9.626 10.186 1.00 59.59 185 GLY A C 1
ATOM 1445 O O . GLY A 1 185 ? 6.733 10.378 9.229 1.00 59.59 185 GLY A O 1
ATOM 1446 N N . ALA A 1 186 ? 7.228 9.706 11.321 1.00 40.47 186 ALA A N 1
ATOM 1447 C CA . ALA A 1 186 ? 8.181 10.757 11.711 1.00 40.47 186 ALA A CA 1
ATOM 1448 C C . ALA A 1 186 ? 9.449 10.916 10.825 1.00 40.47 186 ALA A C 1
ATOM 1450 O O . ALA A 1 186 ? 10.463 11.443 11.276 1.00 40.47 186 ALA A O 1
ATOM 1451 N N . THR A 1 187 ? 9.431 10.489 9.558 1.00 36.03 187 THR A N 1
ATOM 1452 C CA . THR A 1 187 ? 10.547 10.673 8.606 1.00 36.03 187 THR A CA 1
ATOM 1453 C C . THR A 1 187 ? 10.223 11.636 7.453 1.00 36.03 187 THR A C 1
ATOM 1455 O O . THR A 1 187 ? 11.128 12.046 6.728 1.00 36.03 187 THR A O 1
ATOM 1458 N N . TYR A 1 188 ? 8.972 12.055 7.253 1.00 38.94 188 TYR A N 1
ATOM 1459 C CA . TYR A 1 188 ? 8.571 12.685 5.988 1.00 38.94 188 TYR A CA 1
ATOM 1460 C C . TYR A 1 188 ? 8.331 14.197 6.073 1.00 38.94 188 TYR A C 1
ATOM 1462 O O . TYR A 1 188 ? 7.217 14.699 5.961 1.00 38.94 188 TYR A O 1
ATOM 1470 N N . HIS A 1 189 ? 9.422 14.959 6.145 1.00 33.06 189 HIS A N 1
ATOM 1471 C CA . HIS A 1 189 ? 9.399 16.361 5.737 1.00 33.06 189 HIS A CA 1
ATOM 1472 C C . HIS A 1 189 ? 10.299 16.585 4.517 1.00 33.06 189 HIS A C 1
ATOM 1474 O O . HIS A 1 189 ? 11.519 16.487 4.614 1.00 33.06 189 HIS A O 1
ATOM 1480 N N . ARG A 1 190 ? 9.643 17.009 3.420 1.00 34.81 190 ARG A N 1
ATOM 1481 C CA . ARG A 1 190 ? 10.138 17.643 2.173 1.00 34.81 190 ARG A CA 1
ATOM 1482 C C . ARG A 1 190 ? 10.135 16.757 0.918 1.00 34.81 190 ARG A C 1
ATOM 1484 O O . ARG A 1 190 ? 11.146 16.164 0.579 1.00 34.81 190 ARG A O 1
ATOM 1491 N N . ALA A 1 191 ? 9.031 16.805 0.166 1.00 36.41 191 ALA A N 1
ATOM 1492 C CA . ALA A 1 191 ? 9.002 16.937 -1.301 1.00 36.41 191 ALA A CA 1
ATOM 1493 C C . ALA A 1 191 ? 7.547 17.081 -1.789 1.00 36.41 191 ALA A C 1
ATOM 1495 O O . ALA A 1 191 ? 6.623 16.597 -1.136 1.00 36.41 191 ALA A O 1
ATOM 1496 N N . ALA A 1 192 ? 7.333 17.715 -2.947 1.00 38.56 192 ALA A N 1
ATOM 1497 C CA . ALA A 1 192 ? 6.029 17.742 -3.622 1.00 38.56 192 ALA A CA 1
ATOM 1498 C C . ALA A 1 192 ? 5.502 16.322 -3.938 1.00 38.56 192 ALA A C 1
ATOM 1500 O O . ALA A 1 192 ? 4.299 16.096 -3.893 1.00 38.56 192 ALA A O 1
ATOM 1501 N N . THR A 1 193 ? 6.410 15.357 -4.119 1.00 43.41 193 THR A N 1
ATOM 1502 C CA . THR A 1 193 ? 6.141 13.941 -4.416 1.00 43.41 193 THR A CA 1
ATOM 1503 C C . THR A 1 193 ? 5.567 13.136 -3.243 1.00 43.41 193 THR A C 1
ATOM 1505 O O . THR A 1 193 ? 4.899 12.130 -3.465 1.00 43.41 193 THR A O 1
ATOM 1508 N N . ALA A 1 194 ? 5.761 13.574 -1.992 1.00 49.34 194 ALA A N 1
ATOM 1509 C CA . ALA A 1 194 ? 5.191 12.895 -0.822 1.00 49.34 194 ALA A CA 1
ATOM 1510 C C . ALA A 1 194 ? 3.659 13.015 -0.784 1.00 49.34 194 ALA A C 1
ATOM 1512 O O . ALA A 1 194 ? 2.962 12.037 -0.548 1.00 49.34 194 ALA A O 1
ATOM 1513 N N . ARG A 1 195 ? 3.124 14.196 -1.123 1.00 53.47 195 ARG A N 1
ATOM 1514 C CA . ARG A 1 195 ? 1.676 14.453 -1.085 1.00 53.47 195 ARG A CA 1
ATOM 1515 C C . ARG A 1 195 ? 0.899 13.658 -2.124 1.00 53.47 195 ARG A C 1
ATOM 1517 O O . ARG A 1 195 ? -0.222 13.244 -1.846 1.00 53.47 195 ARG A O 1
ATOM 1524 N N . ASP A 1 196 ? 1.462 13.478 -3.312 1.00 52.22 196 ASP A N 1
ATOM 1525 C CA . ASP A 1 196 ? 0.796 12.718 -4.370 1.00 52.22 196 ASP A CA 1
ATOM 1526 C C . ASP A 1 196 ? 0.823 11.217 -4.059 1.00 52.22 196 ASP A C 1
ATOM 1528 O O . ASP A 1 196 ? -0.174 10.527 -4.266 1.00 52.22 196 ASP A O 1
ATOM 1532 N N . ARG A 1 197 ? 1.900 10.737 -3.422 1.00 55.09 197 ARG A N 1
ATOM 1533 C CA . ARG A 1 197 ? 1.983 9.370 -2.899 1.00 55.09 197 ARG A CA 1
ATOM 1534 C C . ARG A 1 197 ? 0.988 9.114 -1.764 1.00 55.09 197 ARG A C 1
ATOM 1536 O O . ARG A 1 197 ? 0.328 8.080 -1.781 1.00 55.09 197 ARG A O 1
ATOM 1543 N N . ASP A 1 198 ? 0.842 10.048 -0.825 1.00 63.00 198 ASP A N 1
ATOM 1544 C CA . ASP A 1 198 ? -0.114 9.928 0.285 1.00 63.00 198 ASP A CA 1
ATOM 1545 C C . ASP A 1 198 ? -1.564 9.940 -0.223 1.00 63.00 198 ASP A C 1
ATOM 1547 O O . ASP A 1 198 ? -2.396 9.154 0.227 1.00 63.00 198 ASP A O 1
ATOM 1551 N N . LYS A 1 199 ? -1.865 10.773 -1.230 1.00 63.41 199 LYS A N 1
ATOM 1552 C CA . LYS A 1 199 ? -3.177 10.779 -1.896 1.00 63.41 199 LYS A CA 1
ATOM 1553 C C . LYS A 1 199 ? -3.460 9.469 -2.617 1.00 63.41 199 LYS A C 1
ATOM 1555 O O . LYS A 1 199 ? -4.566 8.952 -2.491 1.00 63.41 199 LYS A O 1
ATOM 1560 N N . LEU A 1 200 ? -2.489 8.937 -3.361 1.00 62.12 200 LEU A N 1
ATOM 1561 C CA . LEU A 1 200 ? -2.648 7.663 -4.058 1.00 62.12 200 LEU A CA 1
ATOM 1562 C C . LEU A 1 200 ? -2.835 6.521 -3.055 1.00 62.12 200 LEU A C 1
ATOM 1564 O O . LEU A 1 200 ? -3.706 5.678 -3.240 1.00 62.12 200 LEU A O 1
ATOM 1568 N N . ARG A 1 201 ? -2.070 6.518 -1.960 1.00 69.69 201 ARG A N 1
ATOM 1569 C CA . ARG A 1 201 ? -2.199 5.532 -0.883 1.00 69.69 201 ARG A CA 1
ATOM 1570 C C . ARG A 1 201 ? -3.589 5.566 -0.260 1.00 69.69 201 ARG A C 1
ATOM 1572 O O . ARG A 1 201 ? -4.235 4.525 -0.186 1.00 69.69 201 ARG A O 1
ATOM 1579 N N . GLU A 1 202 ? -4.072 6.744 0.121 1.00 73.31 202 GLU A N 1
ATOM 1580 C CA . GLU A 1 202 ? -5.417 6.898 0.671 1.00 73.31 202 GLU A CA 1
ATOM 1581 C C . GLU A 1 202 ? -6.487 6.469 -0.333 1.00 73.31 202 GLU A C 1
ATOM 1583 O O . GLU A 1 202 ? -7.424 5.765 0.031 1.00 73.31 202 GLU A O 1
ATOM 1588 N N . GLN A 1 203 ? -6.350 6.857 -1.604 1.00 66.62 203 GLN A N 1
ATOM 1589 C CA . GLN A 1 203 ? -7.270 6.439 -2.662 1.00 66.62 203 GLN A CA 1
ATOM 1590 C C . GLN A 1 203 ? -7.297 4.923 -2.818 1.00 66.62 203 GLN A C 1
ATOM 1592 O O . GLN A 1 203 ? -8.379 4.353 -2.947 1.00 66.62 203 GLN A O 1
ATOM 1597 N N . VAL A 1 204 ? -6.137 4.266 -2.761 1.00 63.84 204 VAL A N 1
ATOM 1598 C CA . VAL A 1 204 ? -6.069 2.809 -2.794 1.00 63.84 204 VAL A CA 1
ATOM 1599 C C . VAL A 1 204 ? -6.748 2.231 -1.557 1.00 63.84 204 VAL A C 1
ATOM 1601 O O . VAL A 1 204 ? -7.674 1.452 -1.720 1.00 63.84 204 VAL A O 1
ATOM 1604 N N . LEU A 1 205 ? -6.393 2.650 -0.339 1.00 71.44 205 LEU A N 1
ATOM 1605 C CA . LEU A 1 205 ? -6.999 2.144 0.901 1.00 71.44 205 LEU A CA 1
ATOM 1606 C C . LEU A 1 205 ? -8.522 2.359 0.955 1.00 71.44 205 LEU A C 1
ATOM 1608 O O . LEU A 1 205 ? -9.263 1.460 1.349 1.00 71.44 205 LEU A O 1
ATOM 1612 N N . ARG A 1 206 ? -9.021 3.503 0.483 1.00 76.25 206 ARG A N 1
ATOM 1613 C CA . ARG A 1 206 ? -10.464 3.738 0.333 1.00 76.25 206 ARG A CA 1
ATOM 1614 C C . ARG A 1 206 ? -11.082 2.846 -0.736 1.00 76.25 206 ARG A C 1
ATOM 1616 O O . ARG A 1 206 ? -12.154 2.287 -0.524 1.00 76.25 206 ARG A O 1
ATOM 1623 N N . GLY A 1 207 ? -10.383 2.651 -1.852 1.00 56.34 207 GLY A N 1
ATOM 1624 C CA . GLY A 1 207 ? -10.731 1.655 -2.863 1.00 56.34 207 GLY A CA 1
ATOM 1625 C C . GLY A 1 207 ? -10.778 0.229 -2.304 1.00 56.34 207 GLY A C 1
ATOM 1626 O O . GLY A 1 207 ? -11.576 -0.572 -2.773 1.00 56.34 207 GLY A O 1
ATOM 1627 N N . LEU A 1 208 ? -10.003 -0.071 -1.256 1.00 57.84 208 LEU A N 1
ATOM 1628 C CA . LEU A 1 208 ? -10.009 -1.333 -0.506 1.00 57.84 208 LEU A CA 1
ATOM 1629 C C . LEU A 1 208 ? -11.179 -1.465 0.485 1.00 57.84 208 LEU A C 1
ATOM 1631 O O . LEU A 1 208 ? -11.237 -2.430 1.248 1.00 57.84 208 LEU A O 1
ATOM 1635 N N . GLY A 1 209 ? -12.116 -0.515 0.484 1.00 66.50 209 GLY A N 1
ATOM 1636 C CA . GLY A 1 209 ? -13.281 -0.518 1.366 1.00 66.50 209 GLY A CA 1
ATOM 1637 C C . GLY A 1 209 ? -12.988 -0.019 2.778 1.00 66.50 209 GLY A C 1
ATOM 1638 O O . GLY A 1 209 ? -13.841 -0.159 3.656 1.00 66.50 209 GLY A O 1
ATOM 1639 N N . TRP A 1 210 ? -11.810 0.564 3.017 1.00 80.06 210 TRP A N 1
ATOM 1640 C CA . TRP A 1 210 ? -11.547 1.255 4.269 1.00 80.06 210 TRP A CA 1
ATOM 1641 C C . TRP A 1 210 ? -12.162 2.647 4.251 1.00 80.06 210 TRP A C 1
ATOM 1643 O O . TRP A 1 210 ? -11.918 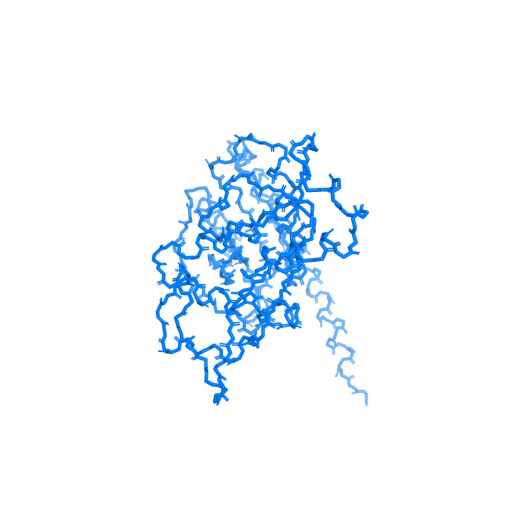3.458 3.360 1.00 80.06 210 TRP A O 1
ATOM 1653 N N . GLU A 1 211 ? -12.896 2.969 5.304 1.00 88.94 211 GLU A N 1
ATOM 1654 C CA . GLU A 1 211 ? -13.022 4.362 5.701 1.00 88.94 211 GLU A CA 1
ATOM 1655 C C . GLU A 1 211 ? -11.696 4.782 6.350 1.00 88.94 211 GLU A C 1
ATOM 1657 O O . GLU A 1 211 ? -11.184 4.042 7.189 1.00 88.94 211 GLU A O 1
ATOM 1662 N N . ILE A 1 212 ? -11.117 5.918 5.951 1.00 90.00 212 ILE A N 1
ATOM 1663 C CA . ILE A 1 212 ? -9.804 6.370 6.442 1.00 90.00 212 ILE A CA 1
ATOM 1664 C C . ILE A 1 212 ? -9.945 7.688 7.196 1.00 90.00 212 ILE A C 1
ATOM 1666 O O . ILE A 1 212 ? -10.505 8.655 6.674 1.00 90.00 212 ILE A O 1
ATOM 1670 N N . LEU A 1 213 ? -9.393 7.733 8.406 1.00 93.38 213 LEU A N 1
ATOM 1671 C CA . LEU A 1 213 ? -9.116 8.956 9.152 1.00 93.38 213 LEU A CA 1
ATOM 1672 C C . LEU A 1 213 ? -7.603 9.175 9.196 1.00 93.38 213 LEU A C 1
ATOM 1674 O O . LEU A 1 213 ? -6.836 8.218 9.221 1.00 93.38 213 LEU A O 1
ATOM 1678 N N . ARG A 1 214 ? -7.161 10.433 9.204 1.00 88.81 214 ARG A N 1
ATOM 1679 C CA . ARG A 1 214 ? -5.733 10.768 9.265 1.00 88.81 214 ARG A CA 1
ATOM 1680 C C . ARG A 1 214 ? -5.421 11.585 10.505 1.00 88.81 214 ARG A C 1
ATOM 1682 O O . ARG A 1 214 ? -6.151 12.530 10.810 1.00 88.81 214 ARG A O 1
ATOM 1689 N N . VAL A 1 215 ? -4.315 11.249 11.161 1.00 88.88 215 VAL A N 1
ATOM 1690 C CA . VAL A 1 215 ? -3.739 12.022 12.264 1.00 88.88 215 VAL A CA 1
ATOM 1691 C C . VAL A 1 215 ? -2.362 12.501 11.843 1.00 88.88 215 VAL A C 1
ATOM 1693 O O . VAL A 1 215 ? -1.520 11.689 11.474 1.00 88.88 215 VAL A O 1
ATOM 1696 N N . TRP A 1 216 ? -2.154 13.815 11.906 1.00 84.06 216 TRP A N 1
ATOM 1697 C CA . TRP A 1 216 ? -0.859 14.427 11.638 1.00 84.06 216 TRP A CA 1
ATOM 1698 C C . TRP A 1 216 ? -0.063 14.570 12.935 1.00 84.06 216 TRP A C 1
ATOM 1700 O O . TRP A 1 216 ? -0.560 15.102 13.929 1.00 84.06 216 TRP A O 1
ATOM 1710 N N . SER A 1 217 ? 1.195 14.165 12.902 1.00 78.31 217 SER A N 1
ATOM 1711 C CA . SER A 1 217 ? 2.155 14.193 13.994 1.00 78.31 217 SER A CA 1
ATOM 1712 C C . SER A 1 217 ? 2.419 15.625 14.432 1.00 78.31 217 SER A C 1
ATOM 1714 O O . SER A 1 217 ? 2.569 15.890 15.621 1.00 78.31 217 SER A O 1
ATOM 1716 N N . THR A 1 218 ? 2.380 16.575 13.491 1.00 73.62 218 THR A N 1
ATOM 1717 C CA . THR A 1 218 ? 2.469 18.010 13.775 1.00 73.62 218 THR A CA 1
ATOM 1718 C C . THR A 1 218 ? 1.283 18.510 14.586 1.00 73.62 218 THR A C 1
ATOM 1720 O O . THR A 1 218 ? 1.483 19.230 15.560 1.00 73.62 218 THR A O 1
ATOM 1723 N N . ASP A 1 219 ? 0.063 18.119 14.214 1.00 82.19 219 ASP A N 1
ATOM 1724 C CA . ASP A 1 219 ? -1.157 18.547 14.908 1.00 82.19 219 ASP A CA 1
ATOM 1725 C C . ASP A 1 219 ? -1.198 17.926 16.305 1.00 82.19 219 ASP A C 1
ATOM 1727 O O . ASP A 1 219 ? -1.440 18.618 17.291 1.00 82.19 219 ASP A O 1
ATOM 1731 N N . TRP A 1 220 ? -0.843 16.643 16.398 1.00 85.12 220 TRP A N 1
ATOM 1732 C CA . TRP A 1 220 ? -0.740 15.926 17.662 1.00 85.12 220 TRP A CA 1
ATOM 1733 C C . TRP A 1 220 ? 0.328 16.509 18.591 1.00 85.12 220 TRP A C 1
ATOM 1735 O O . TRP A 1 220 ? 0.118 16.605 19.796 1.00 85.12 220 TRP A O 1
ATOM 1745 N N . TRP A 1 221 ? 1.476 16.923 18.055 1.00 81.88 221 TRP A N 1
ATOM 1746 C CA . TRP A 1 221 ? 2.535 17.543 18.850 1.00 81.88 221 TRP A CA 1
ATOM 1747 C C . TRP A 1 221 ? 2.143 18.933 19.365 1.00 81.88 221 TRP A C 1
ATOM 1749 O O . TRP A 1 221 ? 2.509 19.304 20.479 1.00 81.88 221 TRP A O 1
ATOM 1759 N N . ILE A 1 222 ? 1.417 19.710 18.555 1.00 84.19 222 ILE A N 1
ATOM 1760 C CA . ILE A 1 222 ? 0.957 21.056 18.920 1.00 84.19 222 ILE A CA 1
ATOM 1761 C C . ILE A 1 222 ? -0.188 20.986 19.936 1.00 84.19 222 ILE A C 1
ATOM 1763 O O . ILE A 1 222 ? -0.170 21.720 20.923 1.00 84.19 222 ILE A O 1
ATOM 1767 N N . ASP A 1 223 ? -1.173 20.121 19.694 1.00 90.81 223 ASP A N 1
ATOM 1768 C CA . ASP A 1 223 ? -2.359 19.951 20.531 1.00 90.81 223 ASP A CA 1
ATOM 1769 C C . ASP A 1 223 ? -2.884 18.508 20.459 1.00 90.81 223 ASP A C 1
ATOM 1771 O O . ASP A 1 223 ? -3.814 18.176 19.714 1.00 90.81 223 ASP A O 1
ATOM 1775 N N . ALA A 1 224 ? -2.283 17.631 21.264 1.00 91.31 224 ALA A N 1
ATOM 1776 C CA . ALA A 1 224 ? -2.690 16.231 21.354 1.00 91.31 224 ALA A CA 1
ATOM 1777 C C . ALA A 1 224 ? -4.136 16.082 21.845 1.00 91.31 224 ALA A C 1
ATOM 1779 O O . ALA A 1 224 ? -4.866 15.227 21.349 1.00 91.31 224 ALA A O 1
ATOM 1780 N N . ALA A 1 225 ? -4.563 16.913 22.802 1.00 94.69 225 ALA A N 1
ATOM 1781 C CA . ALA A 1 225 ? -5.894 16.821 23.392 1.00 94.69 225 ALA A CA 1
ATOM 1782 C C . ALA A 1 225 ? -6.977 17.197 22.373 1.00 94.69 225 ALA A C 1
ATOM 1784 O O . ALA A 1 225 ? -7.891 16.408 22.141 1.00 94.69 225 ALA A O 1
ATOM 1785 N N . GLY A 1 226 ? -6.838 18.344 21.701 1.00 96.44 226 GLY A N 1
ATOM 1786 C CA . GLY A 1 226 ? -7.782 18.762 20.665 1.00 96.44 226 GLY A CA 1
ATOM 1787 C C . GLY A 1 226 ? -7.773 17.836 19.447 1.00 96.44 226 GLY A C 1
ATOM 1788 O O . GLY A 1 226 ? -8.828 17.538 18.880 1.00 96.44 226 GLY A O 1
ATOM 1789 N N . THR A 1 227 ? -6.604 17.308 19.066 1.00 95.06 227 THR A N 1
ATOM 1790 C CA . THR A 1 227 ? -6.509 16.319 17.981 1.00 95.06 227 THR A CA 1
ATOM 1791 C C . THR A 1 227 ? -7.215 15.014 18.354 1.00 95.06 227 THR A C 1
ATOM 1793 O O . THR A 1 227 ? -7.967 14.481 17.534 1.00 95.06 227 THR A O 1
ATOM 1796 N N . LEU A 1 228 ? -7.038 14.531 19.591 1.00 96.94 228 LEU A N 1
ATOM 1797 C CA . LEU A 1 228 ? -7.729 13.353 20.121 1.00 96.94 228 LEU A CA 1
ATOM 1798 C C . LEU A 1 228 ? -9.250 13.546 20.150 1.00 96.94 228 LEU A C 1
ATOM 1800 O O . LEU A 1 228 ? -9.983 12.681 19.676 1.00 96.94 228 LEU A O 1
ATOM 1804 N N . GLU A 1 229 ? -9.730 14.678 20.669 1.00 97.31 229 GLU A N 1
ATOM 1805 C CA . GLU A 1 229 ? -11.163 14.996 20.706 1.00 97.31 229 GLU A CA 1
ATOM 1806 C C . GLU A 1 229 ? -11.776 15.003 19.303 1.00 97.31 229 GLU A C 1
ATOM 1808 O O . GLU A 1 229 ? -12.868 14.471 19.085 1.00 97.31 229 GLU A O 1
ATOM 1813 N N . LYS A 1 230 ? -11.056 15.565 18.327 1.00 96.94 230 LYS A N 1
ATOM 1814 C CA . LYS A 1 230 ? -11.501 15.604 16.935 1.00 96.94 230 LYS A CA 1
ATOM 1815 C C . LYS A 1 230 ? -11.625 14.203 16.338 1.00 96.94 230 LYS A C 1
ATOM 1817 O O . LYS A 1 230 ? -12.663 13.899 15.748 1.00 96.94 230 LYS A O 1
ATOM 1822 N N . ILE A 1 231 ? -10.604 13.355 16.487 1.00 96.69 231 ILE A N 1
ATOM 1823 C CA . ILE A 1 231 ? -10.659 12.000 15.926 1.00 96.69 231 ILE A CA 1
ATOM 1824 C C . ILE A 1 231 ? -11.699 11.130 16.639 1.00 96.69 231 ILE A C 1
ATOM 1826 O O . ILE A 1 231 ? -12.426 10.405 15.965 1.00 96.69 231 ILE A O 1
ATOM 1830 N N . ASP A 1 232 ? -11.863 11.253 17.961 1.00 97.50 232 ASP A N 1
ATOM 1831 C CA . ASP A 1 232 ? -12.927 10.560 18.699 1.00 97.50 232 ASP A CA 1
ATOM 1832 C C . ASP A 1 232 ? -14.317 10.970 18.189 1.00 97.50 232 ASP A C 1
ATOM 1834 O O . ASP A 1 232 ? -15.165 10.119 17.907 1.00 97.50 232 ASP A O 1
ATOM 1838 N N . ALA A 1 233 ? -14.545 12.271 17.984 1.00 97.69 233 ALA A N 1
ATOM 1839 C CA . ALA A 1 233 ? -15.802 12.768 17.437 1.00 97.69 233 ALA A CA 1
ATOM 1840 C C . ALA A 1 233 ? -16.080 12.224 16.026 1.00 97.69 233 ALA A C 1
ATOM 1842 O O . ALA A 1 233 ? -17.219 11.862 15.718 1.00 97.69 233 ALA A O 1
ATOM 1843 N N . ASP A 1 234 ? -15.063 12.146 15.168 1.00 97.50 234 ASP A N 1
ATOM 1844 C CA . ASP A 1 234 ? -15.211 11.604 13.817 1.00 97.50 234 ASP A CA 1
ATOM 1845 C C . ASP A 1 234 ? -15.4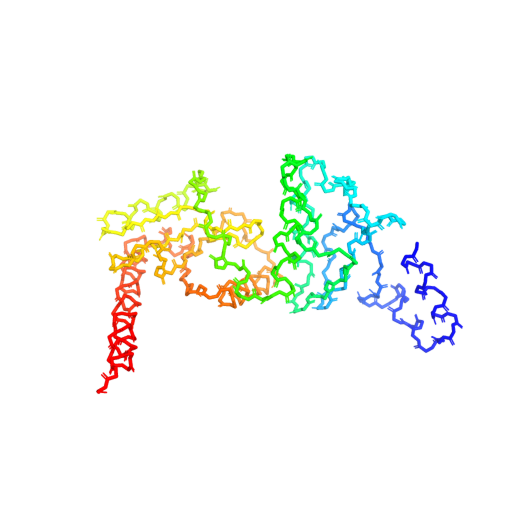57 10.086 13.829 1.00 97.50 234 ASP A C 1
ATOM 1847 O O . ASP A 1 234 ? -16.346 9.613 13.117 1.00 97.50 234 ASP A O 1
ATOM 1851 N N . LEU A 1 235 ? -14.798 9.331 14.715 1.00 97.69 235 LEU A N 1
ATOM 1852 C CA . LEU A 1 235 ? -15.076 7.906 14.935 1.00 97.69 235 LEU A CA 1
ATOM 1853 C C . LEU A 1 235 ? -16.519 7.663 15.393 1.00 97.69 235 LEU A C 1
ATOM 1855 O O . LEU A 1 235 ? -17.205 6.791 14.855 1.00 97.69 235 LEU A O 1
ATOM 1859 N N . ARG A 1 236 ? -17.032 8.464 16.334 1.00 97.62 236 ARG A N 1
ATOM 1860 C CA . ARG A 1 236 ? -18.433 8.366 16.784 1.00 97.62 236 ARG A CA 1
ATOM 1861 C C . ARG A 1 236 ? -19.423 8.649 15.655 1.00 97.62 236 ARG A C 1
ATOM 1863 O O . ARG A 1 236 ? -20.419 7.937 15.532 1.00 97.62 236 ARG A O 1
ATOM 1870 N N . LYS A 1 237 ? -19.154 9.649 14.806 1.00 97.38 237 LYS A N 1
ATOM 1871 C CA . LYS A 1 237 ? -19.988 9.932 13.621 1.00 97.38 237 LYS A CA 1
ATOM 1872 C C . LYS A 1 237 ? -19.980 8.764 12.637 1.00 97.38 237 LYS A C 1
ATOM 1874 O O . LYS A 1 237 ? -21.036 8.405 12.118 1.00 97.38 237 LYS A O 1
ATOM 1879 N N . LEU A 1 238 ? -18.812 8.169 12.381 1.00 96.00 238 LEU A N 1
ATOM 1880 C CA . LEU A 1 238 ? -18.694 6.994 11.516 1.00 96.00 238 LEU A CA 1
ATOM 1881 C C . LEU A 1 238 ? -19.468 5.802 12.078 1.00 96.00 238 LEU A C 1
ATOM 1883 O O . LEU A 1 238 ? -20.175 5.126 11.329 1.00 96.00 238 LEU A O 1
ATOM 1887 N N . LEU A 1 239 ? -19.391 5.579 13.390 1.00 96.12 239 LEU A N 1
ATOM 1888 C CA . LEU A 1 239 ? -20.139 4.522 14.061 1.00 96.12 239 LEU A CA 1
ATOM 1889 C C . LEU A 1 239 ? -21.651 4.711 13.898 1.00 96.12 239 LEU A C 1
ATOM 1891 O O . LEU A 1 239 ? -22.354 3.767 13.543 1.00 96.12 239 LEU A O 1
ATOM 1895 N N . GLU A 1 240 ? -22.152 5.930 14.094 1.00 96.19 240 GLU A N 1
ATOM 1896 C CA . GLU A 1 240 ? -23.579 6.229 13.946 1.00 96.19 240 GLU A CA 1
ATOM 1897 C C . GLU A 1 240 ? -24.066 6.048 12.500 1.00 96.19 240 GLU A C 1
ATOM 1899 O O . GLU A 1 240 ? -25.119 5.454 12.244 1.00 96.19 240 GLU A O 1
ATOM 1904 N N . LYS A 1 241 ? -23.256 6.486 11.530 1.00 94.25 241 LYS A N 1
ATOM 1905 C CA . LYS A 1 241 ? -23.521 6.259 10.106 1.00 94.25 241 LYS A CA 1
ATOM 1906 C C . LYS A 1 241 ? -23.581 4.763 9.783 1.00 94.25 241 LYS A C 1
ATOM 1908 O O . LYS A 1 241 ? -24.526 4.328 9.125 1.00 94.25 241 LYS A O 1
ATOM 1913 N N . SER A 1 242 ? -22.617 3.981 10.273 1.00 91.88 242 SER A N 1
ATOM 1914 C CA . SER A 1 242 ? -22.573 2.523 10.096 1.00 91.88 242 SER A CA 1
ATOM 1915 C C . SER A 1 242 ? -23.817 1.847 10.685 1.00 91.88 242 SER A C 1
ATOM 1917 O O . SER A 1 242 ? -24.476 1.055 10.010 1.00 91.88 242 SER A O 1
ATOM 1919 N N . ARG A 1 243 ? -24.213 2.211 11.913 1.00 93.31 243 ARG A N 1
ATOM 1920 C CA . ARG A 1 243 ? -25.435 1.701 12.563 1.00 93.31 243 ARG A CA 1
ATOM 1921 C C . ARG A 1 243 ? -26.686 1.975 11.733 1.00 93.31 243 ARG A C 1
ATOM 1923 O O . ARG A 1 243 ? -27.485 1.065 11.514 1.00 93.31 243 ARG A O 1
ATOM 1930 N N . SER A 1 244 ? -26.824 3.198 11.223 1.00 92.62 244 SER A N 1
ATOM 1931 C CA . SER A 1 244 ? -27.962 3.604 10.388 1.00 92.62 244 SER A CA 1
ATOM 1932 C C . SER A 1 244 ? -28.037 2.819 9.072 1.00 92.62 244 SER A C 1
ATOM 1934 O O . SER A 1 244 ? -29.113 2.365 8.669 1.00 92.62 244 SER A O 1
ATOM 1936 N N . GLN A 1 245 ? -26.896 2.613 8.408 1.00 88.19 245 GLN A N 1
ATOM 1937 C CA . GLN A 1 245 ? -26.819 1.829 7.171 1.00 88.19 245 GLN A CA 1
ATOM 1938 C C . GLN A 1 245 ? -27.225 0.372 7.410 1.00 88.19 245 GLN A C 1
ATOM 1940 O O . GLN A 1 245 ? -28.101 -0.146 6.719 1.00 88.19 245 GLN A O 1
ATOM 1945 N N . ARG A 1 246 ? -26.689 -0.256 8.460 1.00 85.50 246 ARG A N 1
ATOM 1946 C CA . ARG A 1 246 ? -26.994 -1.655 8.798 1.00 85.50 246 ARG A CA 1
ATOM 1947 C C . ARG A 1 246 ? -28.445 -1.863 9.215 1.00 85.50 246 ARG A C 1
ATOM 1949 O O . ARG A 1 246 ? -29.028 -2.890 8.882 1.00 85.50 246 ARG A O 1
ATOM 1956 N N . ALA A 1 247 ? -29.048 -0.897 9.908 1.00 85.88 247 ALA A N 1
ATOM 1957 C CA . ALA A 1 247 ? -30.475 -0.935 10.224 1.00 85.88 247 ALA A CA 1
ATOM 1958 C C . ALA A 1 247 ? -31.339 -0.903 8.950 1.00 85.88 247 ALA A C 1
ATOM 1960 O O . ALA A 1 247 ? -32.318 -1.641 8.845 1.00 85.88 247 ALA A O 1
ATOM 1961 N N . THR A 1 248 ? -30.943 -0.095 7.963 1.00 86.56 248 THR A N 1
ATOM 1962 C CA . THR A 1 248 ? -31.631 -0.002 6.665 1.00 86.56 248 THR A CA 1
ATOM 1963 C C . THR A 1 248 ? -31.501 -1.304 5.869 1.00 86.56 248 THR A C 1
ATOM 1965 O O . THR A 1 248 ? -32.491 -1.812 5.346 1.00 86.56 248 THR A O 1
ATOM 1968 N N . GLU A 1 249 ? -30.303 -1.888 5.822 1.00 79.06 249 GLU A N 1
ATOM 1969 C CA . GLU A 1 249 ? -30.040 -3.168 5.153 1.00 79.06 249 GLU A CA 1
ATOM 1970 C C . GLU A 1 249 ? -30.799 -4.332 5.806 1.00 79.06 249 GLU A C 1
ATOM 1972 O O . GLU A 1 249 ? -31.401 -5.147 5.108 1.00 79.06 249 GLU A O 1
ATOM 1977 N N . ALA A 1 250 ? -30.842 -4.389 7.140 1.00 77.44 250 ALA A N 1
ATOM 1978 C CA . ALA A 1 250 ? -31.597 -5.406 7.873 1.00 77.44 250 ALA A CA 1
ATOM 1979 C C . ALA A 1 250 ? -33.115 -5.302 7.632 1.00 77.44 250 ALA A C 1
ATOM 1981 O O . ALA A 1 250 ? -33.795 -6.325 7.513 1.00 77.44 250 ALA A O 1
ATOM 1982 N N . ALA A 1 251 ? -33.642 -4.078 7.516 1.00 77.81 251 ALA A N 1
ATOM 1983 C CA . ALA A 1 251 ? -35.040 -3.841 7.161 1.00 77.81 251 ALA A CA 1
ATOM 1984 C C . ALA A 1 251 ? -35.354 -4.262 5.714 1.00 77.81 251 ALA A C 1
ATOM 1986 O O . ALA A 1 251 ? -36.433 -4.787 5.456 1.00 77.81 251 ALA A O 1
ATOM 1987 N N . ALA A 1 252 ? -34.411 -4.085 4.782 1.00 72.75 252 ALA A N 1
ATOM 1988 C CA . ALA A 1 252 ? -34.557 -4.516 3.390 1.00 72.75 252 ALA A CA 1
ATOM 1989 C C . ALA A 1 252 ? -34.419 -6.041 3.201 1.00 72.75 252 ALA A C 1
ATOM 1991 O O . ALA A 1 252 ? -34.994 -6.599 2.269 1.00 72.75 252 ALA A O 1
ATOM 1992 N N . ALA A 1 253 ? -33.669 -6.720 4.075 1.00 67.81 253 ALA A N 1
ATOM 1993 C CA . ALA A 1 253 ? -33.398 -8.157 4.000 1.00 67.81 253 ALA A CA 1
ATOM 1994 C C . ALA A 1 253 ? -34.456 -9.048 4.680 1.00 67.81 253 ALA A C 1
ATOM 1996 O O . ALA A 1 253 ? -34.343 -10.270 4.608 1.00 67.81 253 ALA A O 1
ATOM 1997 N N . SER A 1 254 ? -35.471 -8.471 5.334 1.00 52.81 254 SER A N 1
ATOM 1998 C CA . SER A 1 254 ? -36.604 -9.219 5.896 1.00 52.81 254 SER A CA 1
ATOM 1999 C C . SER A 1 254 ? -37.746 -9.259 4.869 1.00 52.81 254 SER A C 1
ATOM 2001 O O . SER A 1 254 ? -38.437 -8.249 4.717 1.00 52.81 254 SER A O 1
ATOM 2003 N N . PRO A 1 255 ? -37.963 -10.369 4.132 1.00 54.75 255 PRO A N 1
ATOM 2004 C CA . PRO A 1 255 ? -39.076 -10.449 3.200 1.00 54.75 255 PRO A CA 1
ATOM 2005 C C . PRO A 1 255 ? -40.390 -10.575 3.981 1.00 54.75 255 PRO A C 1
ATOM 2007 O O . PRO A 1 255 ? -40.445 -11.254 5.008 1.00 54.75 255 PRO A O 1
ATOM 2010 N N . SER A 1 256 ? -41.426 -9.889 3.490 1.00 50.88 256 SER A N 1
ATOM 2011 C CA . SER A 1 256 ? -42.821 -10.089 3.913 1.00 50.88 256 SER A CA 1
ATOM 2012 C C . SER A 1 256 ? -43.336 -11.478 3.551 1.00 50.88 256 SER A C 1
ATOM 2014 O O . SER A 1 256 ? -42.881 -12.019 2.517 1.00 50.88 256 SER A O 1
#

Secondary structure (DSSP, 8-state):
-HHHHHHHHHHH-GGGGGGG-TTSSS------TTT-SS--EEEEEEE------TTSPPPS--GGGGSTTHHHHHHHHHTTEEEEEEEE-SS-GGG--GGG---HHHHHHHHHHHHHHH-HHHHHHT-----PPPSSHHHHHHHHHHHHTT--EEEEESSTT--EEEEEEPTTSTT-EEEEEEEPPTT----HHHHHHHHHHHHHHHHTT--EEEE-HHHHHH-HHHHHHHHHHHHHHHHHHHHHHHHHHHHHTS--

Foldseek 3Di:
DVVVVVVVVCVVDVVCVVQQDPPDPQHDDDDDLVGDDPQADQEEEAELPFAADPVRAGDLCSDCQQDPCVLVSVLSRVLRHLHYYHYDYNDALVNQDCVVGPRQSSVQVSLVRQCNVPPLVSFLVQFDQDQDDQPDPLLVVLQVLVVVVVWDWGAQTTGRNLTAGIFTCQPVDPSDTLAGEDEPDPPDDDDPSVVSSVVVSVVRNVSNVGDYDYDYPVCCVVPVPVSSVVVVVVSVVSNVVVVVVVVVVVVVPDDD

Organism: NCBI:txid327160

pLDDT: mean 79.38, std 15.51, range [33.06, 97.69]

Sequence (256 aa):
MIEDLLDEERRRDPSIEPHFADVELEPVFVKNLESVQGDERDIVYFSITYGPDHAGAVSMNFGPMNRAGGERRLNVAITRARHELRIFSSLRAEQMDLARTQAIGVRDLKHFLDFAERGAPALAEARTASLGDFESPFEEAVATALAHQGWELHTQVGSSVFRIDLAVVHPDAKGVYLCGIECDGATYHRAATARDRDKLREQVLRGLGWEILRVWSTDWWIDAAGTLEKIDADLRKLLEKSRSQRATEAAAASPS

InterPro domains:
  IPR011335 Restriction endonuclease type II-like [SSF52980] (125-243)
  IPR027417 P-loop containing nucleoside triphosphate hydrolase [G3DSA:3.40.50.300] (1-116)
  IPR027417 P-loop containing nucleoside triphosphate hydrolase [SSF52540] (15-137)
  IPR041679 DNA2/NAM7 helicase-like, C-terminal [PF13087] (19-89)
  IPR049468 Restriction endonuclease type II-like domain [PF18741] (138-234)